Protein 3T49 (pdb70)

Foldseek 3Di:
DLLVLLVVLLVCLVVQLVLCVVDDPVLNVLSVVLNVQCVVCNVVVPSVSSVVSSVSSVVSSVVSCVVVVD/DLLVLLVVLLVCLVVQLVLCVVDDVVLNVLSVVLNVQCVVCNVVVVVVSSVVSSVSSVVSSVVSCVVVVD/DLVLLVVLLVCLVVQLVLCPVDDVVLNVQSVVLNVQCVVCSVVVVVVSNVVSSVSSVVSVVVSCVVVVD/DLVLLVVLLVCLVVLLVLCVVPDVVLNVLSVVLNVQCVVCSVVVVVVSNVVSSVSSVVSSVVSCVVVVD

Structure (mmCIF, N/CA/C/O backbone):
data_3T49
#
_entry.id   3T49
#
_cell.length_a   44.668
_cell.length_b   66.937
_cell.length_c   60.407
_cell.angle_alpha   90.000
_cell.angle_beta   95.220
_cell.angle_gamma   90.000
#
_symmetry.space_group_name_H-M   'P 1 21 1'
#
loop_
_entity.id
_entity.type
_entity.pdbx_description
1 polymer 'Fibrinogen-binding protein'
2 non-polymer GLYCEROL
3 non-polymer 'SULFATE ION'
4 water water
#
loop_
_atom_site.group_PDB
_atom_site.id
_atom_site.type_symbol
_atom_site.label_atom_id
_atom_site.label_alt_id
_atom_site.label_comp_id
_atom_site.label_asym_id
_atom_site.label_entity_id
_atom_site.label_seq_id
_atom_site.pdbx_PDB_ins_code
_atom_site.Cartn_x
_atom_site.Cartn_y
_atom_site.Cartn_z
_atom_site.occupancy
_atom_site.B_iso_or_equiv
_atom_site.auth_seq_id
_atom_site.auth_comp_id
_atom_site.auth_asym_id
_atom_site.auth_atom_id
_atom_site.pdbx_PDB_model_num
ATOM 1 N N . GLY A 1 4 ? 26.793 40.330 -7.600 1.00 30.76 16 GLY A N 1
ATOM 2 C CA . GLY A 1 4 ? 25.466 40.820 -7.240 1.00 28.76 16 GLY A CA 1
ATOM 3 C C . GLY A 1 4 ? 24.552 39.684 -6.798 1.00 24.97 16 GLY A C 1
ATOM 4 O O . GLY A 1 4 ? 24.836 38.495 -7.058 1.00 21.94 16 GLY A O 1
ATOM 7 N N . SER A 1 5 ? 23.472 40.033 -6.099 1.00 19.42 17 SER A N 1
ATOM 8 C CA . SER A 1 5 ? 22.669 39.013 -5.456 1.00 15.78 17 SER A CA 1
ATOM 9 C C . SER A 1 5 ? 22.058 38.031 -6.452 1.00 14.42 17 SER A C 1
ATOM 10 O O . SER A 1 5 ? 22.055 36.849 -6.178 1.00 14.33 17 SER A O 1
ATOM 18 N N . ALA A 1 6 ? 21.588 38.464 -7.612 1.00 15.28 18 ALA A N 1
ATOM 19 C CA . ALA A 1 6 ? 20.951 37.524 -8.552 1.00 11.79 18 ALA A CA 1
ATOM 20 C C . ALA A 1 6 ? 21.912 36.466 -9.093 1.00 13.13 18 ALA A C 1
ATOM 21 O O . ALA A 1 6 ? 21.549 35.277 -9.212 1.00 12.54 18 ALA A O 1
ATOM 28 N N . GLU A 1 7 ? 23.140 36.868 -9.416 1.00 15.71 19 GLU A N 1
ATOM 29 C CA . GLU A 1 7 ? 24.103 35.937 -9.962 1.00 17.59 19 GLU A CA 1
ATOM 30 C C . GLU A 1 7 ? 24.544 34.963 -8.874 1.00 15.72 19 GLU A C 1
ATOM 31 O O . GLU A 1 7 ? 24.642 33.754 -9.118 1.00 15.75 19 GLU A O 1
ATOM 43 N N . GLU A 1 8 ? 24.766 35.492 -7.680 1.00 13.52 20 GLU A N 1
ATOM 44 C CA . GLU A 1 8 ? 25.221 34.688 -6.536 1.00 14.42 20 GLU A CA 1
ATOM 45 C C . GLU A 1 8 ? 24.146 33.646 -6.225 1.00 12.78 20 GLU A C 1
ATOM 46 O O . GLU A 1 8 ? 24.418 32.456 -5.995 1.00 13.26 20 GLU A O 1
ATOM 58 N N . LEU A 1 9 ? 22.893 34.061 -6.291 1.00 11.32 21 LEU A N 1
ATOM 59 C CA . LEU A 1 9 ? 21.791 33.164 -5.965 1.00 10.63 21 LEU A CA 1
ATOM 60 C C . LEU A 1 9 ? 21.635 32.099 -7.037 1.00 10.25 21 LEU A C 1
ATOM 61 O O . LEU A 1 9 ? 21.416 30.935 -6.711 1.00 10.85 21 LEU A O 1
ATOM 77 N N . ARG A 1 10 ? 21.758 32.433 -8.319 1.00 10.18 22 ARG A N 1
ATOM 78 C CA . ARG A 1 10 ? 21.716 31.421 -9.358 1.00 10.98 22 ARG A CA 1
ATOM 79 C C . ARG A 1 10 ? 22.839 30.375 -9.181 1.00 10.35 22 ARG A C 1
ATOM 80 O O . ARG A 1 10 ? 22.592 29.179 -9.373 1.00 11.28 22 ARG A O 1
ATOM 101 N N . THR A 1 11 ? 24.038 30.823 -8.834 1.00 11.63 23 THR A N 1
ATOM 102 C CA . THR A 1 11 ? 25.151 29.904 -8.599 1.00 12.77 23 THR A CA 1
ATOM 103 C C . THR A 1 11 ? 24.777 28.917 -7.500 1.00 9.99 23 THR A C 1
ATOM 104 O O . THR A 1 11 ? 25.036 27.713 -7.621 1.00 12.18 23 THR A O 1
ATOM 115 N N . LEU A 1 12 ? 24.153 29.397 -6.428 1.00 10.43 24 LEU A N 1
ATOM 116 C CA . LEU A 1 12 ? 23.712 28.484 -5.360 1.00 9.79 24 LEU A CA 1
ATOM 117 C C . LEU A 1 12 ? 22.643 27.539 -5.861 1.00 9.42 24 LEU A C 1
ATOM 118 O O . LEU A 1 12 ? 22.671 26.339 -5.535 1.00 10.44 24 LEU A O 1
ATOM 134 N N . LEU A 1 13 ? 21.688 28.048 -6.638 1.00 9.69 25 LEU A N 1
ATOM 135 C CA . LEU A 1 13 ? 20.622 27.206 -7.191 1.00 10.98 25 LEU A CA 1
ATOM 136 C C . LEU A 1 13 ? 21.173 26.122 -8.086 1.00 11.63 25 LEU A C 1
ATOM 137 O O . LEU A 1 13 ? 20.607 25.020 -8.177 1.00 12.21 25 LEU A O 1
ATOM 153 N N . ASN A 1 14 ? 22.290 26.408 -8.743 1.00 10.62 26 ASN A N 1
ATOM 154 C CA . ASN A 1 14 ? 22.835 25.421 -9.672 1.00 11.17 26 ASN A CA 1
ATOM 155 C C . ASN A 1 14 ? 23.346 24.179 -8.948 1.00 9.51 26 ASN A C 1
ATOM 156 O O . ASN A 1 14 ? 23.525 23.154 -9.580 1.00 9.84 26 ASN A O 1
ATOM 167 N N . LYS A 1 15 ? 23.575 24.278 -7.639 1.00 8.52 27 LYS A N 1
ATOM 168 C CA . LYS A 1 15 ? 23.976 23.123 -6.821 1.00 8.17 27 LYS A CA 1
ATOM 169 C C . LYS A 1 15 ? 22.820 22.473 -6.081 1.00 8.21 27 LYS A C 1
ATOM 170 O O . LYS A 1 15 ? 23.012 21.461 -5.409 1.00 8.77 27 LYS A O 1
ATOM 189 N N . SER A 1 16 ? 21.625 23.027 -6.178 1.00 9.37 28 SER A N 1
ATOM 190 C CA A SER A 1 16 ? 20.532 22.562 -5.322 0.75 9.28 28 SER A CA 1
ATOM 191 C CA B SER A 1 16 ? 20.511 22.569 -5.335 0.25 10.06 28 SER A CA 1
ATOM 192 C C . SER A 1 16 ? 20.094 21.128 -5.564 1.00 8.15 28 SER A C 1
ATOM 193 O O . SER A 1 16 ? 19.795 20.407 -4.615 1.00 10.13 28 SER A O 1
ATOM 208 N N . ASN A 1 17 ? 20.029 20.700 -6.822 1.00 9.61 29 ASN A N 1
ATOM 209 C CA . ASN A 1 17 ? 19.606 19.315 -7.068 1.00 9.73 29 ASN A CA 1
ATOM 210 C C . ASN A 1 17 ? 20.642 18.287 -6.606 1.00 9.01 29 ASN A C 1
ATOM 211 O O . ASN A 1 17 ? 20.316 17.226 -6.117 1.00 10.89 29 ASN A O 1
ATOM 216 N N . VAL A 1 18 ? 21.915 18.631 -6.766 1.00 8.10 30 VAL A N 1
ATOM 217 C CA . VAL A 1 18 ? 23.005 17.816 -6.278 1.00 8.08 30 VAL A CA 1
ATOM 218 C C . VAL A 1 18 ? 22.883 17.675 -4.751 1.00 6.14 30 VAL A C 1
ATOM 219 O O . VAL A 1 18 ? 22.977 16.574 -4.193 1.00 7.72 30 VAL A O 1
ATOM 232 N N . TYR A 1 19 ? 22.695 18.787 -4.044 1.00 7.42 31 TYR A N 1
ATOM 233 C CA . TYR A 1 19 ? 22.570 18.716 -2.608 1.00 7.24 31 TYR A CA 1
ATOM 234 C C . TYR A 1 19 ? 21.315 17.951 -2.203 1.00 8.94 31 TYR A C 1
ATOM 235 O O . TYR A 1 19 ? 21.364 17.209 -1.231 1.00 9.33 31 TYR A O 1
ATOM 253 N N . ALA A 1 20 ? 20.226 18.086 -2.949 1.00 8.04 32 ALA A N 1
ATOM 254 C CA . ALA A 1 20 ? 19.005 17.333 -2.627 1.00 9.81 32 ALA A CA 1
ATOM 255 C C . ALA A 1 20 ? 19.229 15.843 -2.763 1.00 11.19 32 ALA A C 1
ATOM 256 O O . ALA A 1 20 ? 18.721 15.063 -1.947 1.00 11.80 32 ALA A O 1
ATOM 263 N N . LEU A 1 21 ? 19.992 15.422 -3.765 1.00 9.87 33 LEU A N 1
ATOM 264 C CA . LEU A 1 21 ? 20.338 13.997 -3.904 1.00 9.43 33 LEU A CA 1
ATOM 265 C C . LEU A 1 21 ? 21.170 13.515 -2.719 1.00 9.52 33 LEU A C 1
ATOM 266 O O . LEU A 1 21 ? 20.885 12.451 -2.117 1.00 11.61 33 LEU A O 1
ATOM 282 N N . ALA A 1 22 ? 22.217 14.255 -2.359 1.00 9.45 34 ALA A N 1
ATOM 283 C CA . ALA A 1 22 ? 23.045 13.908 -1.226 1.00 10.99 34 ALA A CA 1
ATOM 284 C C . ALA A 1 22 ? 22.227 13.832 0.064 1.00 10.45 34 ALA A C 1
ATOM 285 O O . ALA A 1 22 ? 22.460 12.978 0.910 1.00 10.63 34 ALA A O 1
ATOM 292 N N . ALA A 1 23 ? 21.259 14.725 0.179 1.00 9.69 35 ALA A N 1
ATOM 293 C CA . ALA A 1 23 ? 20.398 14.807 1.347 1.00 9.51 35 ALA A CA 1
ATOM 294 C C . ALA A 1 23 ? 19.517 13.584 1.486 1.00 10.60 35 ALA A C 1
ATOM 295 O O . ALA A 1 23 ? 18.957 13.381 2.555 1.00 10.85 35 ALA A O 1
ATOM 302 N N . GLY A 1 24 ? 19.408 12.766 0.448 1.00 11.35 36 GLY A N 1
ATOM 303 C CA . GLY A 1 24 ? 18.650 11.531 0.560 1.00 13.09 36 GLY A CA 1
ATOM 304 C C . GLY A 1 24 ? 19.269 10.585 1.570 1.00 13.88 36 GLY A C 1
ATOM 305 O O . GLY A 1 24 ? 18.584 9.674 2.066 1.00 15.56 36 GLY A O 1
ATOM 309 N N . SER A 1 25 ? 20.547 10.780 1.902 1.00 11.50 37 SER A N 1
ATOM 310 C CA . SER A 1 25 ? 21.202 9.990 2.945 1.00 12.70 37 SER A CA 1
ATOM 311 C C . SER A 1 25 ? 20.871 10.446 4.368 1.00 12.17 37 SER A C 1
ATOM 312 O O . SER A 1 25 ? 21.265 9.760 5.326 1.00 13.96 37 SER A O 1
ATOM 320 N N . LEU A 1 26 ? 20.161 11.560 4.534 1.00 11.25 38 LEU A N 1
ATOM 321 C CA . LEU A 1 26 ? 19.910 12.199 5.820 1.00 11.34 38 LEU A CA 1
ATOM 322 C C . LEU A 1 26 ? 18.430 12.305 6.122 1.00 11.74 38 LEU A C 1
ATOM 323 O O . LEU A 1 26 ? 17.588 11.960 5.281 1.00 14.75 38 LEU A O 1
ATOM 339 N N . ASN A 1 27 ? 18.108 12.854 7.300 1.00 12.72 39 ASN A N 1
ATOM 340 C CA . ASN A 1 27 ? 16.714 13.087 7.720 1.00 15.08 39 ASN A CA 1
ATOM 341 C C . ASN A 1 27 ? 16.000 13.883 6.652 1.00 13.17 39 ASN A C 1
ATOM 342 O O . ASN A 1 27 ? 16.590 14.779 6.064 1.00 11.25 39 ASN A O 1
ATOM 353 N N . PRO A 1 28 ? 14.702 13.614 6.424 1.00 14.38 40 PRO A N 1
ATOM 354 C CA . PRO A 1 28 ? 13.936 14.382 5.422 1.00 13.09 40 PRO A CA 1
ATOM 355 C C . PRO A 1 28 ? 13.971 15.903 5.557 1.00 12.16 40 PRO A C 1
ATOM 356 O O . PRO A 1 28 ? 13.716 16.596 4.569 1.00 11.80 40 PRO A O 1
ATOM 367 N N . TYR A 1 29 ? 14.286 16.441 6.731 1.00 11.57 41 TYR A N 1
ATOM 368 C CA . TYR A 1 29 ? 14.429 17.875 6.915 1.00 11.47 41 TYR A CA 1
ATOM 369 C C . TYR A 1 29 ? 15.313 18.495 5.840 1.00 8.96 41 TYR A C 1
ATOM 370 O O . TYR A 1 29 ? 15.009 19.583 5.349 1.00 10.14 41 TYR A O 1
ATOM 388 N N . TYR A 1 30 ? 16.438 17.848 5.523 1.00 9.76 42 TYR A N 1
ATOM 389 C CA . TYR A 1 30 ? 17.423 18.498 4.690 1.00 9.97 42 TYR A CA 1
ATOM 390 C C . TYR A 1 30 ? 16.891 18.736 3.279 1.00 9.64 42 TYR A C 1
ATOM 391 O O . TYR A 1 30 ? 16.928 19.859 2.773 1.00 11.00 42 TYR A O 1
ATOM 409 N N . LYS A 1 31 ? 16.360 17.701 2.661 1.00 9.66 43 LYS A N 1
ATOM 410 C CA . LYS A 1 31 ? 15.794 17.870 1.326 1.00 10.31 43 LYS A CA 1
ATOM 411 C C . LYS A 1 31 ? 14.617 18.838 1.313 1.00 10.66 43 LYS A C 1
ATOM 412 O O . LYS A 1 31 ? 14.492 19.657 0.402 1.00 10.03 43 LYS A O 1
ATOM 430 N N . ARG A 1 32 ? 13.740 18.774 2.301 0.96 9.38 44 ARG A N 1
ATOM 431 C CA . ARG A 1 32 ? 12.599 19.680 2.253 0.96 10.38 44 ARG A CA 1
ATOM 432 C C . ARG A 1 32 ? 13.003 21.131 2.468 0.96 9.23 44 ARG A C 1
ATOM 433 O O . ARG A 1 32 ? 12.374 22.018 1.897 0.96 10.43 44 ARG A O 1
ATOM 454 N N . THR A 1 33 ? 14.095 21.381 3.198 1.00 9.97 45 THR A N 1
ATOM 455 C CA . THR A 1 33 ? 14.608 22.732 3.339 1.00 9.65 45 THR A CA 1
ATOM 456 C C . THR A 1 33 ? 15.212 23.231 2.010 1.00 8.65 45 THR A C 1
ATOM 457 O O . THR A 1 33 ? 14.995 24.379 1.597 1.00 9.48 45 THR A O 1
ATOM 468 N N . ILE A 1 34 ? 15.926 22.350 1.331 1.00 8.31 46 ILE A N 1
ATOM 469 C CA . ILE A 1 34 ? 16.412 22.700 0.011 1.00 9.14 46 ILE A CA 1
ATOM 470 C C . ILE A 1 34 ? 15.249 23.022 -0.945 1.00 8.83 46 ILE A C 1
ATOM 471 O O . ILE A 1 34 ? 15.257 24.038 -1.631 1.00 10.01 46 ILE A O 1
ATOM 487 N N . MET A 1 35 ? 14.201 22.193 -0.951 1.00 8.96 47 MET A N 1
ATOM 488 C CA A MET A 1 35 ? 13.090 22.373 -1.897 0.57 9.43 47 MET A CA 1
ATOM 489 C CA B MET A 1 35 ? 13.130 22.387 -1.922 0.43 8.96 47 MET A CA 1
ATOM 490 C C . MET A 1 35 ? 12.320 23.641 -1.623 1.00 9.05 47 MET A C 1
ATOM 491 O O . MET A 1 35 ? 11.919 24.348 -2.547 1.00 10.58 47 MET A O 1
ATOM 518 N N . MET A 1 36 ? 12.122 23.968 -0.338 1.00 9.31 48 MET A N 1
ATOM 519 C CA . MET A 1 36 ? 11.500 25.232 0.026 1.00 9.55 48 MET A CA 1
ATOM 520 C C . MET A 1 36 ? 12.300 26.406 -0.540 1.00 9.71 48 MET A C 1
ATOM 521 O O . MET A 1 36 ? 11.741 27.367 -1.084 1.00 11.12 48 MET A O 1
ATOM 535 N N . ASN A 1 37 ? 13.610 26.340 -0.377 1.00 10.35 49 ASN A N 1
ATOM 536 C CA . ASN A 1 37 ? 14.412 27.454 -0.831 1.00 11.48 49 ASN A CA 1
ATOM 537 C C . ASN A 1 37 ? 14.650 27.489 -2.316 1.00 10.36 49 ASN A C 1
ATOM 538 O O . ASN A 1 37 ? 14.909 28.559 -2.844 1.00 11.70 49 ASN A O 1
ATOM 549 N N . GLU A 1 38 ? 14.501 26.367 -3.009 1.00 11.06 50 GLU A N 1
ATOM 550 C CA . GLU A 1 38 ? 14.464 26.397 -4.457 1.00 10.30 50 GLU A CA 1
ATOM 551 C C . GLU A 1 38 ? 13.291 27.223 -4.889 1.00 10.81 50 GLU A C 1
ATOM 552 O O . GLU A 1 38 ? 13.397 28.089 -5.758 1.00 11.88 50 GLU A O 1
ATOM 564 N N . TYR A 1 39 ? 12.137 26.960 -4.296 1.00 10.45 51 TYR A N 1
ATOM 565 C CA . TYR A 1 39 ? 10.929 27.703 -4.642 1.00 10.72 51 TYR A CA 1
ATOM 566 C C . TYR A 1 39 ? 11.085 29.191 -4.356 1.00 9.94 51 TYR A C 1
ATOM 567 O O . TYR A 1 39 ? 10.764 30.040 -5.201 1.00 11.43 51 TYR A O 1
ATOM 585 N N . ARG A 1 40 ? 11.568 29.523 -3.163 1.00 10.49 52 ARG A N 1
ATOM 586 C CA . ARG A 1 40 ? 11.688 30.923 -2.770 1.00 10.24 52 ARG A CA 1
ATOM 587 C C . ARG A 1 40 ? 12.726 31.629 -3.634 1.00 10.17 52 ARG A C 1
ATOM 588 O O . ARG A 1 40 ? 12.493 32.762 -4.046 1.00 11.25 52 ARG A O 1
ATOM 609 N N . ALA A 1 41 ? 13.849 30.980 -3.915 1.00 10.88 53 ALA A N 1
ATOM 610 C CA . ALA A 1 41 ? 14.906 31.581 -4.763 1.00 8.93 53 ALA A CA 1
ATOM 611 C C . ALA A 1 41 ? 14.413 31.829 -6.170 1.00 10.63 53 ALA A C 1
ATOM 612 O O . ALA A 1 41 ? 14.617 32.921 -6.739 1.00 11.12 53 ALA A O 1
ATOM 619 N N . LYS A 1 42 ? 13.758 30.837 -6.758 1.00 11.42 54 LYS A N 1
ATOM 620 C CA . LYS A 1 42 ? 13.295 30.999 -8.134 1.00 11.88 54 LYS A CA 1
ATOM 621 C C . LYS A 1 42 ? 12.255 32.081 -8.244 1.00 10.68 54 LYS A C 1
ATOM 622 O O . LYS A 1 42 ? 12.283 32.866 -9.204 1.00 12.94 54 LYS A O 1
ATOM 641 N N . ALA A 1 43 ? 11.355 32.170 -7.279 1.00 10.16 55 ALA A N 1
ATOM 642 C CA . ALA A 1 43 ? 10.341 33.227 -7.279 1.00 12.31 55 ALA A CA 1
ATOM 643 C C . ALA A 1 43 ? 10.966 34.589 -7.065 1.00 11.59 55 ALA A C 1
ATOM 644 O O . ALA A 1 43 ? 10.540 35.563 -7.709 1.00 14.13 55 ALA A O 1
ATOM 651 N N . ALA A 1 44 ? 11.958 34.674 -6.192 1.00 11.60 56 ALA A N 1
ATOM 652 C CA . ALA A 1 44 ? 12.621 35.947 -5.904 1.00 11.14 56 ALA A CA 1
ATOM 653 C C . ALA A 1 44 ? 13.355 36.451 -7.127 1.00 9.94 56 ALA A C 1
ATOM 654 O O . ALA A 1 44 ? 13.321 37.657 -7.429 1.00 11.42 56 ALA A O 1
ATOM 661 N N . LEU A 1 45 ? 14.008 35.557 -7.843 1.00 10.14 57 LEU A N 1
ATOM 662 C CA . LEU A 1 45 ? 14.668 35.968 -9.093 1.00 11.43 57 LEU A CA 1
ATOM 663 C C . LEU A 1 45 ? 13.650 36.498 -10.106 1.00 10.64 57 LEU A C 1
ATOM 664 O O . LEU A 1 45 ? 13.835 37.561 -10.679 1.00 13.85 57 LEU A O 1
ATOM 680 N N . LYS A 1 46 ? 12.545 35.802 -10.287 1.00 11.32 58 LYS A N 1
ATOM 681 C CA A LYS A 1 46 ? 11.555 36.164 -11.297 0.53 11.61 58 LYS A CA 1
ATOM 682 C CA B LYS A 1 46 ? 11.582 36.201 -11.315 0.47 12.39 58 LYS A CA 1
ATOM 683 C C . LYS A 1 46 ? 10.907 37.520 -10.992 1.00 13.66 58 LYS A C 1
ATOM 684 O O . LYS A 1 46 ? 10.465 38.250 -11.922 1.00 15.40 58 LYS A O 1
ATOM 721 N N . LYS A 1 47 ? 10.826 37.872 -9.713 1.00 12.32 59 LYS A N 1
ATOM 722 C CA . LYS A 1 47 ? 10.227 39.144 -9.294 1.00 14.83 59 LYS A CA 1
ATOM 723 C C . LYS A 1 47 ? 11.271 40.250 -9.062 1.00 13.44 59 LYS A C 1
ATOM 724 O O . LYS A 1 47 ? 10.907 41.388 -8.706 1.00 13.87 59 LYS A O 1
ATOM 743 N N . ASN A 1 48 ? 12.540 39.885 -9.184 1.00 13.00 60 ASN A N 1
ATOM 744 C CA . ASN A 1 48 ? 13.652 40.763 -8.820 1.00 13.20 60 ASN A CA 1
ATOM 745 C C . ASN A 1 48 ? 13.499 41.319 -7.425 1.00 12.63 60 ASN A C 1
ATOM 746 O O . ASN A 1 48 ? 13.728 42.494 -7.171 1.00 14.14 60 ASN A O 1
ATOM 757 N N . ASP A 1 49 ? 13.148 40.435 -6.486 1.00 10.83 61 ASP A N 1
ATOM 758 C CA . ASP A 1 49 ? 12.875 40.824 -5.116 1.00 10.78 61 ASP A CA 1
ATOM 759 C C . ASP A 1 49 ? 14.165 40.638 -4.332 1.00 10.00 61 ASP A C 1
ATOM 760 O O . ASP A 1 49 ? 14.536 39.520 -3.979 1.00 10.29 61 ASP A O 1
ATOM 769 N N . PHE A 1 50 ? 14.897 41.721 -4.091 1.00 10.32 62 PHE A N 1
ATOM 770 C CA . PHE A 1 50 ? 16.217 41.674 -3.455 1.00 9.76 62 PHE A CA 1
ATOM 771 C C . PHE A 1 50 ? 16.138 41.157 -2.028 1.00 9.88 62 PHE A C 1
ATOM 772 O O . PHE A 1 50 ? 17.058 40.502 -1.584 1.00 10.99 62 PHE A O 1
ATOM 789 N N . VAL A 1 51 ? 15.054 41.451 -1.327 1.00 9.47 63 VAL A N 1
ATOM 790 C CA . VAL A 1 51 ? 14.914 41.034 0.072 1.00 8.88 63 VAL A CA 1
ATOM 791 C C . VAL A 1 51 ? 14.785 39.503 0.094 1.00 9.29 63 VAL A C 1
ATOM 792 O O . VAL A 1 51 ? 15.525 38.827 0.834 1.00 10.98 63 VAL A O 1
ATOM 805 N N . SER A 1 52 ? 13.932 38.945 -0.772 1.00 9.43 64 SER A N 1
ATOM 806 C CA . SER A 1 52 ? 13.759 37.497 -0.851 1.00 10.03 64 SER A CA 1
ATOM 807 C C . SER A 1 52 ? 14.996 36.845 -1.423 1.00 9.88 64 SER A C 1
ATOM 808 O O . SER A 1 52 ? 15.334 35.730 -1.016 1.00 10.08 64 SER A O 1
ATOM 816 N N . MET A 1 53 ? 15.695 37.478 -2.368 1.00 10.40 65 MET A N 1
ATOM 817 C CA . MET A 1 53 ? 16.928 36.910 -2.929 1.00 9.62 65 MET A CA 1
ATOM 818 C C . MET A 1 53 ? 17.944 36.770 -1.823 1.00 9.42 65 MET A C 1
ATOM 819 O O . MET A 1 53 ? 18.609 35.728 -1.726 1.00 12.10 65 MET A O 1
ATOM 833 N N . ALA A 1 54 ? 18.097 37.789 -0.970 1.00 10.44 66 ALA A N 1
ATOM 834 C CA . ALA A 1 54 ? 19.070 37.721 0.100 1.00 11.58 66 ALA A CA 1
ATOM 835 C C . ALA A 1 54 ? 18.721 36.621 1.094 1.00 11.75 66 ALA A C 1
ATOM 836 O O . ALA A 1 54 ? 19.614 35.887 1.542 1.00 14.05 66 ALA A O 1
ATOM 843 N N . ASP A 1 55 ? 17.462 36.486 1.429 1.00 11.72 67 ASP A N 1
ATOM 844 C CA . ASP A 1 55 ? 17.008 35.494 2.398 1.00 12.17 67 ASP A CA 1
ATOM 845 C C . ASP A 1 55 ? 17.273 34.091 1.851 1.00 11.08 67 ASP A C 1
ATOM 846 O O . ASP A 1 55 ? 17.723 33.211 2.585 1.00 11.35 67 ASP A O 1
ATOM 855 N N . ALA A 1 56 ? 16.992 33.873 0.574 1.00 10.81 68 ALA A N 1
ATOM 856 C CA . ALA A 1 56 ? 17.204 32.559 -0.037 1.00 10.33 68 ALA A CA 1
ATOM 857 C C . ALA A 1 56 ? 18.682 32.240 -0.132 1.00 10.23 68 ALA A C 1
ATOM 858 O O . ALA A 1 56 ? 19.085 31.088 0.052 1.00 10.58 68 ALA A O 1
ATOM 865 N N . LYS A 1 57 ? 19.517 33.228 -0.419 1.00 10.12 69 LYS A N 1
ATOM 866 C CA . LYS A 1 57 ? 20.944 33.023 -0.466 1.00 11.24 69 LYS A CA 1
ATOM 867 C C . LYS A 1 57 ? 21.439 32.556 0.887 1.00 11.24 69 LYS A C 1
ATOM 868 O O . LYS A 1 57 ? 22.180 31.560 0.977 1.00 11.39 69 LYS A O 1
ATOM 887 N N . VAL A 1 58 ? 21.047 33.237 1.961 1.00 11.32 70 VAL A N 1
ATOM 888 C CA . VAL A 1 58 ? 21.493 32.872 3.295 1.00 12.21 70 VAL A CA 1
ATOM 889 C C . VAL A 1 58 ? 20.982 31.472 3.649 1.00 9.82 70 VAL A C 1
ATOM 890 O O . VAL A 1 58 ? 21.735 30.666 4.217 1.00 9.90 70 VAL A O 1
ATOM 903 N N . ALA A 1 59 ? 19.748 31.172 3.318 1.00 9.59 71 ALA A N 1
ATOM 904 C CA . ALA A 1 59 ? 19.177 29.876 3.681 1.00 9.33 71 ALA A CA 1
ATOM 905 C C . ALA A 1 59 ? 19.863 28.748 2.941 1.00 8.18 71 ALA A C 1
ATOM 906 O O . ALA A 1 59 ? 20.149 27.689 3.512 1.00 8.78 71 ALA A O 1
ATOM 913 N N . LEU A 1 60 ? 20.100 28.910 1.662 1.00 8.88 72 LEU A N 1
ATOM 914 C CA . LEU A 1 60 ? 20.799 27.886 0.893 1.00 7.78 72 LEU A CA 1
ATOM 915 C C . LEU A 1 60 ? 22.236 27.704 1.383 1.00 8.42 72 LEU A C 1
ATOM 916 O O . LEU A 1 60 ? 22.708 26.579 1.547 1.00 8.77 72 LEU A O 1
ATOM 932 N N . GLU A 1 61 ? 22.976 28.782 1.604 1.00 8.60 73 GLU A N 1
ATOM 933 C CA . GLU A 1 61 ? 24.319 28.667 2.161 1.00 8.67 73 GLU A CA 1
ATOM 934 C C . GLU A 1 61 ? 24.280 27.905 3.481 1.00 8.31 73 GLU A C 1
ATOM 935 O O . GLU A 1 61 ? 25.141 27.042 3.742 1.00 10.55 73 GLU A O 1
ATOM 947 N N . LYS A 1 62 ? 23.298 28.188 4.317 1.00 8.82 74 LYS A N 1
ATOM 948 C CA . LYS A 1 62 ? 23.199 27.560 5.631 1.00 9.63 74 LYS A CA 1
ATOM 949 C C . LYS A 1 62 ? 22.957 26.042 5.478 1.00 9.39 74 LYS A C 1
ATOM 950 O O . LYS A 1 62 ? 23.628 25.230 6.139 1.00 9.93 74 LYS A O 1
ATOM 968 N N . ILE A 1 63 ? 21.981 25.643 4.657 1.00 8.77 75 ILE A N 1
ATOM 969 C CA . ILE A 1 63 ? 21.645 24.219 4.543 1.00 8.59 75 ILE A CA 1
ATOM 970 C C . ILE A 1 63 ? 22.771 23.441 3.837 1.00 8.34 75 ILE A C 1
ATOM 971 O O . ILE A 1 63 ? 23.060 22.298 4.207 1.00 8.09 75 ILE A O 1
ATOM 987 N N . TYR A 1 64 ? 23.450 24.034 2.860 1.00 7.48 76 TYR A N 1
ATOM 988 C CA . TYR A 1 64 ? 24.565 23.360 2.214 1.00 7.75 76 TYR A CA 1
ATOM 989 C C . TYR A 1 64 ? 25.686 23.131 3.218 1.00 7.87 76 TYR A C 1
ATOM 990 O O . TYR A 1 64 ? 26.313 22.076 3.215 1.00 8.50 76 TYR A O 1
ATOM 1008 N N . LYS A 1 65 ? 25.997 24.118 4.059 1.00 8.91 77 LYS A N 1
ATOM 1009 C CA . LYS A 1 65 ? 27.043 23.977 5.084 1.00 8.92 77 LYS A CA 1
ATOM 1010 C C . LYS A 1 65 ? 26.655 22.887 6.071 1.00 9.85 77 LYS A C 1
ATOM 1011 O O . LYS A 1 65 ? 27.522 22.080 6.463 1.00 10.65 77 LYS A O 1
ATOM 1030 N N . GLU A 1 66 ? 25.396 22.857 6.504 1.00 9.04 78 GLU A N 1
ATOM 1031 C CA . GLU A 1 66 ? 24.926 21.821 7.433 1.00 9.64 78 GLU A CA 1
ATOM 1032 C C . GLU A 1 66 ? 25.101 20.426 6.837 1.00 8.70 78 GLU A C 1
ATOM 1033 O O . GLU A 1 66 ? 25.571 19.497 7.522 1.00 9.29 78 GLU A O 1
ATOM 1045 N N . ILE A 1 67 ? 24.737 20.272 5.575 1.00 8.05 79 ILE A N 1
ATOM 1046 C CA . ILE A 1 67 ? 24.838 18.985 4.911 1.00 8.44 79 ILE A CA 1
ATOM 1047 C C . ILE A 1 67 ? 26.295 18.596 4.760 1.00 8.43 79 ILE A C 1
ATOM 1048 O O . ILE A 1 67 ? 26.668 17.448 5.078 1.00 8.86 79 ILE A O 1
ATOM 1064 N N . ASP A 1 68 ? 27.145 19.510 4.325 1.00 8.45 80 ASP A N 1
ATOM 1065 C CA . ASP A 1 68 ? 28.565 19.236 4.217 1.00 8.50 80 ASP A CA 1
ATOM 1066 C C . ASP A 1 68 ? 29.150 18.799 5.572 1.00 10.83 80 ASP A C 1
ATOM 1067 O O . ASP A 1 68 ? 29.927 17.838 5.646 1.00 10.80 80 ASP A O 1
ATOM 1076 N N . GLU A 1 69 ? 28.785 19.476 6.642 1.00 9.99 81 GLU A N 1
ATOM 1077 C CA . GLU A 1 69 ? 29.369 19.173 7.940 1.00 10.65 81 GLU A CA 1
ATOM 1078 C C . GLU A 1 69 ? 28.906 17.826 8.456 1.00 9.89 81 GLU A C 1
ATOM 1079 O O . GLU A 1 69 ? 29.725 17.094 9.026 1.00 10.95 81 GLU A O 1
ATOM 1091 N N . ILE A 1 70 ? 27.672 17.420 8.204 1.00 8.96 82 ILE A N 1
ATOM 1092 C CA . ILE A 1 70 ? 27.249 16.085 8.647 1.00 8.37 82 ILE A CA 1
ATOM 1093 C C . ILE A 1 70 ? 27.987 15.023 7.836 1.00 7.65 82 ILE A C 1
ATOM 1094 O O . ILE A 1 70 ? 28.499 14.019 8.384 1.00 10.93 82 ILE A O 1
ATOM 1110 N N . ILE A 1 71 ? 28.043 15.207 6.524 1.00 8.76 83 ILE A N 1
ATOM 1111 C CA . ILE A 1 71 ? 28.595 14.186 5.635 1.00 9.35 83 ILE A CA 1
ATOM 1112 C C . ILE A 1 71 ? 30.123 14.083 5.789 1.00 9.85 83 ILE A C 1
ATOM 1113 O O . ILE A 1 71 ? 30.690 12.986 5.663 1.00 13.54 83 ILE A O 1
ATOM 1129 N N . ASN A 1 72 ? 30.797 15.183 6.099 1.00 9.03 84 ASN A N 1
ATOM 1130 C CA . ASN A 1 72 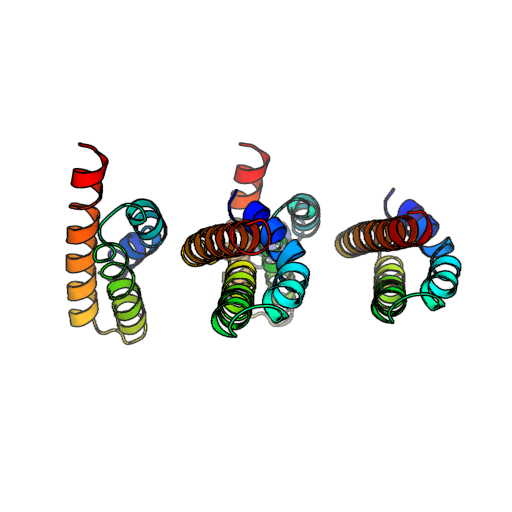? 32.256 15.180 6.187 1.00 10.55 84 ASN A CA 1
ATOM 1131 C C . ASN A 1 72 ? 32.820 14.789 7.565 1.00 12.89 84 ASN A C 1
ATOM 1132 O O . ASN A 1 72 ? 33.986 14.412 7.646 1.00 19.61 84 ASN A O 1
ATOM 1143 N N . ARG A 1 73 ? 32.020 14.876 8.626 1.00 12.65 85 ARG A N 1
ATOM 1144 C CA . ARG A 1 73 ? 32.540 14.789 10.004 1.00 15.82 85 ARG A CA 1
ATOM 1145 C C . ARG A 1 73 ? 32.082 13.540 10.766 1.00 24.76 85 ARG A C 1
ATOM 1146 O O . ARG A 1 73 ? 31.473 12.619 10.211 1.00 17.81 85 ARG A O 1
ATOM 1168 N N . GLY B 1 4 ? 22.944 39.923 25.642 1.00 46.85 16 GLY B N 1
ATOM 1169 C CA . GLY B 1 4 ? 22.944 39.011 24.515 1.00 26.11 16 GLY B CA 1
ATOM 1170 C C . GLY B 1 4 ? 22.189 37.741 24.860 1.00 16.15 16 GLY B C 1
ATOM 1171 O O . GLY B 1 4 ? 22.599 36.638 24.488 1.00 17.46 16 GLY B O 1
ATOM 1174 N N . SER B 1 5 ? 21.088 37.898 25.583 1.00 14.40 17 SER B N 1
ATOM 1175 C CA . SER B 1 5 ? 20.308 36.775 26.064 1.00 13.41 17 SER B CA 1
ATOM 1176 C C . SER B 1 5 ? 19.752 35.932 24.952 1.00 12.01 17 SER B C 1
ATOM 1177 O O . SER B 1 5 ? 19.687 34.698 25.091 1.00 13.08 17 SER B O 1
ATOM 1185 N N . ALA B 1 6 ? 19.305 36.533 23.860 1.00 12.29 18 ALA B N 1
ATOM 1186 C CA . ALA B 1 6 ? 18.662 35.740 22.814 1.00 12.96 18 ALA B CA 1
ATOM 1187 C C . ALA B 1 6 ? 19.668 34.773 22.195 1.00 12.05 18 ALA B C 1
ATOM 1188 O O . ALA B 1 6 ? 19.359 33.584 21.993 1.00 12.35 18 ALA B O 1
ATOM 1195 N N . GLU B 1 7 ? 20.874 35.251 21.904 1.00 14.93 19 GLU B N 1
ATOM 1196 C CA . GLU B 1 7 ? 21.885 34.380 21.323 1.00 14.55 19 GLU B CA 1
ATOM 1197 C C . GLU B 1 7 ? 22.282 33.308 22.318 1.00 13.32 19 GLU B C 1
ATOM 1198 O O . GLU B 1 7 ? 22.430 32.147 21.928 1.00 13.12 19 GLU B O 1
ATOM 1210 N N . GLU B 1 8 ? 22.437 33.663 23.589 1.00 12.54 20 GLU B N 1
ATOM 1211 C CA . GLU B 1 8 ? 22.844 32.693 24.601 1.00 12.37 20 GLU B CA 1
ATOM 1212 C C . GLU B 1 8 ? 21.769 31.617 24.702 1.00 11.78 20 GLU B C 1
ATOM 1213 O O . GLU B 1 8 ? 22.069 30.415 24.818 1.00 13.29 20 GLU B O 1
ATOM 1225 N N . LEU B 1 9 ? 20.521 32.025 24.654 1.00 11.11 21 LEU B N 1
ATOM 1226 C CA . LEU B 1 9 ? 19.424 31.092 24.806 1.00 9.54 21 LEU B CA 1
ATOM 1227 C C . LEU B 1 9 ? 19.305 30.181 23.591 1.00 10.74 21 LEU B C 1
ATOM 1228 O O . LEU B 1 9 ? 19.045 28.970 23.750 1.00 10.27 21 LEU B O 1
ATOM 1244 N N . ARG B 1 10 ? 19.490 30.693 22.376 1.00 11.75 22 ARG B N 1
ATOM 1245 C CA . ARG B 1 10 ? 19.521 29.835 21.194 1.00 11.11 22 ARG B CA 1
ATOM 1246 C C . ARG B 1 10 ? 20.627 28.784 21.310 1.00 11.63 22 ARG B C 1
ATOM 1247 O O . ARG B 1 10 ? 20.395 27.598 20.987 1.00 12.07 22 ARG B O 1
ATOM 1268 N N . THR B 1 11 ? 21.793 29.177 21.797 1.00 12.71 23 THR B N 1
ATOM 1269 C CA . THR B 1 11 ? 22.883 28.232 21.975 1.00 12.29 23 THR B CA 1
ATOM 1270 C C . THR B 1 11 ? 22.480 27.128 22.964 1.00 12.35 23 THR B C 1
ATOM 1271 O O . THR B 1 11 ? 22.742 25.933 22.740 1.00 12.22 23 THR B O 1
ATOM 1282 N N . LEU B 1 12 ? 21.873 27.516 24.082 1.00 11.11 24 LEU B N 1
ATOM 1283 C CA . LEU B 1 12 ? 21.413 26.515 25.043 1.00 10.35 24 LEU B CA 1
ATOM 1284 C C . LEU B 1 12 ? 20.361 25.612 24.456 1.00 10.12 24 LEU B C 1
ATOM 1285 O O . LEU B 1 12 ? 20.391 24.373 24.677 1.00 9.95 24 LEU B O 1
ATOM 1301 N N . LEU B 1 13 ? 19.419 26.174 23.711 1.00 9.79 25 LEU B N 1
ATOM 1302 C CA . LEU B 1 13 ? 18.390 25.362 23.050 1.00 10.74 25 LEU B CA 1
ATOM 1303 C C . LEU B 1 13 ? 18.971 24.359 22.063 1.00 10.16 25 LEU B C 1
ATOM 1304 O O . LEU B 1 13 ? 18.424 23.250 21.912 1.00 11.13 25 LEU B O 1
ATOM 1320 N N . ASN B 1 14 ? 20.083 24.701 21.421 1.00 10.06 26 ASN B N 1
ATOM 1321 C CA . ASN B 1 14 ? 20.684 23.777 20.455 1.00 11.31 26 ASN B CA 1
ATOM 1322 C C . ASN B 1 14 ? 21.174 22.500 21.133 1.00 9.52 26 ASN B C 1
ATOM 1323 O O . ASN B 1 14 ? 21.399 21.510 20.431 1.00 10.98 26 ASN B O 1
ATOM 1334 N N . LYS B 1 15 ? 21.332 22.500 22.459 1.00 8.85 27 LYS B N 1
ATOM 1335 C CA . LYS B 1 15 ? 21.768 21.306 23.194 1.00 9.48 27 LYS B CA 1
ATOM 1336 C C . LYS B 1 15 ? 20.615 20.595 23.892 1.00 7.80 27 LYS B C 1
ATOM 1337 O O . LYS B 1 15 ? 20.829 19.550 24.492 1.00 8.73 27 LYS B O 1
ATOM 1356 N N . SER B 1 16 ? 19.395 21.132 23.836 1.00 8.82 28 SER B N 1
ATOM 1357 C CA . SER B 1 16 ? 18.288 20.651 24.674 1.00 8.55 28 SER B CA 1
ATOM 1358 C C . SER B 1 16 ? 17.849 19.256 24.356 1.00 7.69 28 SER B C 1
ATOM 1359 O O . SER B 1 16 ? 17.536 18.484 25.255 1.00 9.59 28 SER B O 1
ATOM 1367 N N . ASN B 1 17 ? 17.823 18.908 23.076 1.00 9.10 29 ASN B N 1
ATOM 1368 C CA . ASN B 1 17 ? 17.363 17.571 22.714 1.00 9.94 29 ASN B CA 1
ATOM 1369 C C . ASN B 1 17 ? 18.381 16.500 23.089 1.00 8.03 29 ASN B C 1
ATOM 1370 O O . ASN B 1 17 ? 18.022 15.416 23.557 1.00 9.50 29 ASN B O 1
ATOM 1381 N N . VAL B 1 18 ? 19.656 16.825 22.952 1.00 8.50 30 VAL B N 1
ATOM 1382 C CA . VAL B 1 18 ? 20.725 15.967 23.431 1.00 7.90 30 VAL B CA 1
ATOM 1383 C C . VAL B 1 18 ? 20.629 15.757 24.948 1.00 7.23 30 VAL B C 1
ATOM 1384 O O . VAL B 1 18 ? 20.689 14.642 25.456 1.00 7.94 30 VAL B O 1
ATOM 1397 N N . TYR B 1 19 ? 20.459 16.843 25.701 1.00 8.17 31 TYR B N 1
ATOM 1398 C CA . TYR B 1 19 ? 20.297 16.702 27.129 1.00 7.73 31 TYR B CA 1
ATOM 1399 C C . TYR B 1 19 ? 19.058 15.943 27.548 1.00 6.86 31 TYR B C 1
ATOM 1400 O O . TYR B 1 19 ? 19.098 15.186 28.513 1.00 8.04 31 TYR B O 1
ATOM 1418 N N . ALA B 1 20 ? 17.960 16.110 26.824 1.00 7.97 32 ALA B N 1
ATOM 1419 C CA . ALA B 1 20 ? 16.748 15.360 27.096 1.00 8.21 32 ALA B CA 1
ATOM 1420 C C . ALA B 1 20 ? 16.940 13.862 26.890 1.00 9.37 32 ALA B C 1
ATOM 1421 O O . ALA B 1 20 ? 16.414 13.065 27.686 1.00 9.90 32 ALA B O 1
ATOM 1428 N N . LEU B 1 21 ? 17.674 13.478 25.834 1.00 8.64 33 LEU B N 1
ATOM 1429 C CA . LEU B 1 21 ? 18.004 12.057 25.639 1.00 7.77 33 LEU B CA 1
ATOM 1430 C C . LEU B 1 21 ? 18.851 11.520 26.778 1.00 8.41 33 LEU B C 1
ATOM 1431 O O . LEU B 1 21 ? 18.534 10.480 27.375 1.00 10.23 33 LEU B O 1
ATOM 1447 N N . ALA B 1 22 ? 19.912 12.229 27.147 1.00 7.96 34 ALA B N 1
ATOM 1448 C CA . ALA B 1 22 ? 20.732 11.796 28.266 1.00 9.77 34 ALA B CA 1
ATOM 1449 C C . ALA B 1 22 ? 19.912 11.703 29.549 1.00 9.34 34 ALA B C 1
ATOM 1450 O O . ALA B 1 22 ? 20.093 10.786 30.356 1.00 9.61 34 ALA B O 1
ATOM 1457 N N . ALA B 1 23 ? 18.995 12.650 29.747 1.00 8.49 35 ALA B N 1
ATOM 1458 C CA . ALA B 1 23 ? 18.194 12.672 30.959 1.00 8.68 35 ALA B CA 1
ATOM 1459 C C . ALA B 1 23 ? 17.293 11.453 31.078 1.00 8.52 35 ALA B C 1
ATOM 1460 O O . ALA B 1 23 ? 16.800 11.148 32.166 1.00 9.55 35 ALA B O 1
ATOM 1467 N N . GLY B 1 24 ? 17.091 10.744 29.980 1.00 10.06 36 GLY B N 1
ATOM 1468 C CA . GLY B 1 24 ? 16.318 9.507 29.997 1.00 12.71 36 GLY B CA 1
ATOM 1469 C C . GLY B 1 24 ? 16.928 8.460 30.908 1.00 12.36 36 GLY B C 1
ATOM 1470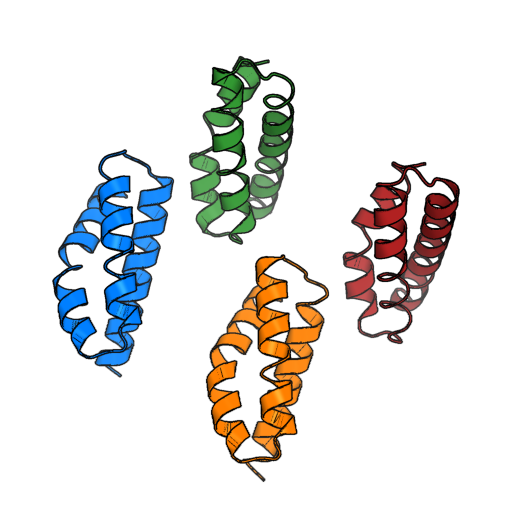 O O . GLY B 1 24 ? 16.233 7.533 31.362 1.00 13.14 36 GLY B O 1
ATOM 1474 N N . SER B 1 25 ? 18.214 8.605 31.198 1.00 11.11 37 SER B N 1
ATOM 1475 C CA . SER B 1 25 ? 18.907 7.721 32.138 1.00 11.20 37 SER B CA 1
ATOM 1476 C C . SER B 1 25 ? 18.586 7.988 33.599 1.00 10.82 37 SER B C 1
ATOM 1477 O O . SER B 1 25 ? 18.946 7.196 34.464 1.00 12.82 37 SER B O 1
ATOM 1485 N N . LEU B 1 26 ? 17.944 9.104 33.892 1.00 9.81 38 LEU B N 1
ATOM 1486 C CA . LEU B 1 26 ? 17.743 9.569 35.251 1.00 8.10 38 LEU B CA 1
ATOM 1487 C C . LEU B 1 26 ? 16.262 9.624 35.611 1.00 10.33 38 LEU B C 1
ATOM 1488 O O . LEU B 1 26 ? 15.380 9.326 34.784 1.00 12.66 38 LEU B O 1
ATOM 1504 N N . ASN B 1 27 ? 15.965 10.076 36.821 1.00 11.71 39 ASN B N 1
ATOM 1505 C CA . ASN B 1 27 ? 14.582 10.230 37.259 1.00 12.89 39 ASN B CA 1
ATOM 1506 C C . ASN B 1 27 ? 13.851 11.114 36.263 1.00 10.65 39 ASN B C 1
ATOM 1507 O O . ASN B 1 27 ? 14.449 12.066 35.755 1.00 11.52 39 ASN B O 1
ATOM 1518 N N . PRO B 1 28 ? 12.574 10.824 35.952 1.00 11.86 40 PRO B N 1
ATOM 1519 C CA . PRO B 1 28 ? 11.831 11.642 34.982 1.00 11.74 40 PRO B CA 1
ATOM 1520 C C . PRO B 1 28 ? 11.778 13.144 35.225 1.00 10.88 40 PRO B C 1
ATOM 1521 O O . PRO B 1 28 ? 11.531 13.908 34.287 1.00 10.93 40 PRO B O 1
ATOM 1532 N N . TYR B 1 29 ? 12.020 13.607 36.448 1.00 12.84 41 TYR B N 1
ATOM 1533 C CA . TYR B 1 29 ? 12.125 15.022 36.723 1.00 11.34 41 TYR B CA 1
ATOM 1534 C C . TYR B 1 29 ? 13.057 15.743 35.732 1.00 10.40 41 TYR B C 1
ATOM 1535 O O . TYR B 1 29 ? 12.755 16.854 35.277 1.00 10.11 41 TYR B O 1
ATOM 1553 N N . TYR B 1 30 ? 14.201 15.129 35.424 1.00 10.45 42 TYR B N 1
ATOM 1554 C CA . TYR B 1 30 ? 15.200 15.825 34.617 1.00 9.18 42 TYR B CA 1
ATOM 1555 C C . TYR B 1 30 ? 14.710 16.110 33.208 1.00 7.25 42 TYR B C 1
ATOM 1556 O O . TYR B 1 30 ? 14.758 17.266 32.751 1.00 9.39 42 TYR B O 1
ATOM 1574 N N . LYS B 1 31 ? 14.194 15.102 32.525 1.00 8.44 43 LYS B N 1
ATOM 1575 C CA . LYS B 1 31 ? 13.690 15.325 31.166 1.00 8.87 43 LYS B CA 1
ATOM 1576 C C . LYS B 1 31 ? 12.492 16.255 31.180 1.00 8.98 43 LYS B C 1
ATOM 1577 O O . LYS B 1 31 ? 12.397 17.133 30.327 1.00 9.57 43 LYS B O 1
ATOM 1596 N N . ARG B 1 32 ? 11.588 16.138 32.142 1.00 8.80 44 ARG B N 1
ATOM 1597 C CA . ARG B 1 32 ? 10.441 17.042 32.110 1.00 10.60 44 ARG B CA 1
ATOM 1598 C C . ARG B 1 32 ? 10.812 18.509 32.397 1.00 10.27 44 ARG B C 1
ATOM 1599 O O . ARG B 1 32 ? 10.159 19.420 31.876 1.00 10.28 44 ARG B O 1
ATOM 1620 N N . THR B 1 33 ? 11.877 18.748 33.170 1.00 9.88 45 THR B N 1
ATOM 1621 C CA . THR B 1 33 ? 12.359 20.097 33.412 1.00 9.86 45 THR B CA 1
ATOM 1622 C C . THR B 1 33 ? 12.942 20.675 32.121 1.00 7.98 45 THR B C 1
ATOM 1623 O O . THR B 1 33 ? 12.685 21.821 31.768 1.00 8.78 45 THR B O 1
ATOM 1634 N N . ILE B 1 34 ? 13.681 19.870 31.381 1.00 8.31 46 ILE B N 1
ATOM 1635 C CA . ILE B 1 34 ? 14.174 20.338 30.094 1.00 7.71 46 ILE B CA 1
ATOM 1636 C C . ILE B 1 34 ? 13.025 20.623 29.152 1.00 7.87 46 ILE B C 1
ATOM 1637 O O . ILE B 1 34 ? 13.036 21.634 28.478 1.00 9.18 46 ILE B O 1
ATOM 1653 N N . MET B 1 35 ? 12.016 19.745 29.078 1.00 8.55 47 MET B N 1
ATOM 1654 C CA A MET B 1 35 ? 10.940 19.916 28.109 0.60 8.56 47 MET B CA 1
ATOM 1655 C CA B MET B 1 35 ? 10.977 19.940 28.085 0.40 9.16 47 MET B CA 1
ATOM 1656 C C . MET B 1 35 ? 10.139 21.170 28.409 1.00 8.53 47 MET B C 1
ATOM 1657 O O . MET B 1 35 ? 9.728 21.887 27.492 1.00 9.08 47 MET B O 1
ATOM 1684 N N . MET B 1 36 ? 9.927 21.452 29.691 1.00 8.87 48 MET B N 1
ATOM 1685 C CA . MET B 1 36 ? 9.247 22.677 30.088 1.00 9.07 48 MET B CA 1
ATOM 1686 C C . MET B 1 36 ? 10.014 23.907 29.627 1.00 9.23 48 MET B C 1
ATOM 1687 O O . MET B 1 36 ? 9.439 24.855 29.086 1.00 10.85 48 MET B O 1
ATOM 1701 N N . ASN B 1 37 ? 11.328 23.867 29.819 1.00 10.26 49 ASN B N 1
ATOM 1702 C CA . ASN B 1 37 ? 12.118 25.027 29.438 1.00 9.95 49 ASN B CA 1
ATOM 1703 C C . ASN B 1 37 ? 12.383 25.137 27.968 1.00 11.57 49 ASN B C 1
ATOM 1704 O O . ASN B 1 37 ? 12.549 26.239 27.467 1.00 12.39 49 ASN B O 1
ATOM 1715 N N . GLU B 1 38 ? 12.311 24.042 27.220 1.00 10.74 50 GLU B N 1
ATOM 1716 C CA . GLU B 1 38 ? 12.256 24.151 25.755 1.00 12.15 50 GLU B CA 1
ATOM 1717 C C . GLU B 1 38 ? 11.067 24.964 25.340 1.00 12.16 50 GLU B C 1
ATOM 1718 O O . GLU B 1 38 ? 11.161 25.873 24.516 1.00 12.41 50 GLU B O 1
ATOM 1730 N N . TYR B 1 39 ? 9.915 24.641 25.900 1.00 11.70 51 TYR B N 1
ATOM 1731 C CA . TYR B 1 39 ? 8.685 25.327 25.532 1.00 12.74 51 TYR B CA 1
ATOM 1732 C C . TYR B 1 39 ? 8.811 26.810 25.878 1.00 11.47 51 TYR B C 1
ATOM 1733 O O . TYR B 1 39 ? 8.533 27.678 25.064 1.00 12.69 51 TYR B O 1
ATOM 1751 N N . ARG B 1 40 ? 9.237 27.090 27.098 1.00 10.61 52 ARG B N 1
ATOM 1752 C CA . ARG B 1 40 ? 9.301 28.4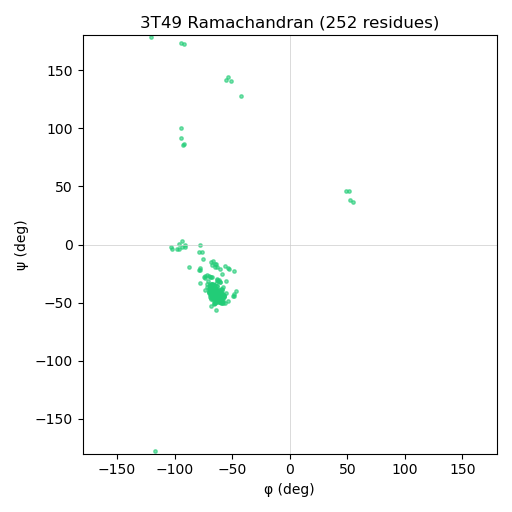70 27.543 1.00 10.83 52 ARG B CA 1
ATOM 1753 C C . ARG B 1 40 ? 10.325 29.260 26.735 1.00 10.08 52 ARG B C 1
ATOM 1754 O O . ARG B 1 40 ? 10.069 30.413 26.360 1.00 11.81 52 ARG B O 1
ATOM 1775 N N . ALA B 1 41 ? 11.473 28.663 26.476 1.00 10.78 53 ALA B N 1
ATOM 1776 C CA . ALA B 1 41 ? 12.531 29.357 25.735 1.00 11.67 53 ALA B CA 1
ATOM 1777 C C . ALA B 1 41 ? 12.090 29.654 24.311 1.00 11.35 53 ALA B C 1
ATOM 1778 O O . ALA B 1 41 ? 12.291 30.771 23.815 1.00 11.38 53 ALA B O 1
ATOM 1785 N N . LYS B 1 42 ? 11.468 28.684 23.639 1.00 11.17 54 LYS B N 1
ATOM 1786 C CA . LYS B 1 42 ? 11.074 28.882 22.267 1.00 12.84 54 LYS B CA 1
ATOM 1787 C C . LYS B 1 42 ? 9.995 29.943 22.188 1.00 12.33 54 LYS B C 1
ATOM 1788 O O . LYS B 1 42 ? 10.032 30.785 21.288 1.00 12.95 54 LYS B O 1
ATOM 1807 N N . ALA B 1 43 ? 9.049 29.949 23.122 1.00 12.14 55 ALA B N 1
ATOM 1808 C CA . ALA B 1 43 ? 7.996 30.971 23.123 1.00 12.64 55 ALA B CA 1
ATOM 1809 C C . ALA B 1 43 ? 8.596 32.332 23.393 1.00 14.11 55 ALA B C 1
ATOM 1810 O O . ALA B 1 43 ? 8.201 33.305 22.758 1.00 16.56 55 ALA B O 1
ATOM 1817 N N . ALA B 1 44 ? 9.552 32.404 24.297 1.00 11.41 56 ALA B N 1
ATOM 1818 C CA . ALA B 1 44 ? 10.151 33.697 24.682 1.00 10.74 56 ALA B CA 1
ATOM 1819 C C . ALA B 1 44 ? 10.931 34.291 23.533 1.00 10.69 56 ALA B C 1
ATOM 1820 O O . ALA B 1 44 ? 10.869 35.506 23.286 1.00 11.57 56 ALA B O 1
ATOM 1827 N N . LEU B 1 45 ? 11.655 33.474 22.804 1.00 10.88 57 LEU B N 1
ATOM 1828 C CA . LEU B 1 45 ? 12.360 33.956 21.621 1.00 11.77 57 LEU B CA 1
ATOM 1829 C C . LEU B 1 45 ? 11.383 34.470 20.558 1.00 12.80 57 LEU B C 1
ATOM 1830 O O . LEU B 1 45 ? 11.600 35.539 20.001 1.00 16.04 57 LEU B O 1
ATOM 1846 N N . LYS B 1 46 ? 10.303 33.736 20.294 1.00 14.90 58 LYS B N 1
ATOM 1847 C CA . LYS B 1 46 ? 9.343 34.149 19.255 1.00 14.56 58 LYS B CA 1
ATOM 1848 C C . LYS B 1 46 ? 8.704 35.477 19.638 1.00 16.09 58 LYS B C 1
ATOM 1849 O O . LYS B 1 46 ? 8.444 36.327 18.774 1.00 19.48 58 LYS B O 1
ATOM 1868 N N . LYS B 1 47 ? 8.469 35.677 20.930 1.00 15.67 59 LYS B N 1
ATOM 1869 C CA . LYS B 1 47 ? 7.758 36.858 21.420 1.00 17.39 59 LYS B CA 1
ATOM 1870 C C . LYS B 1 47 ? 8.678 38.011 21.815 1.00 14.66 59 LYS B C 1
ATOM 1871 O O . LYS B 1 47 ? 8.198 39.075 22.229 1.00 15.56 59 LYS B O 1
ATOM 1890 N N . ASN B 1 48 ? 9.988 37.804 21.721 1.00 12.53 60 ASN B N 1
ATOM 1891 C CA . ASN B 1 48 ? 10.971 38.733 22.275 1.00 11.99 60 ASN B CA 1
ATOM 1892 C C . ASN B 1 48 ? 10.668 39.123 23.713 1.00 12.42 60 ASN B C 1
ATOM 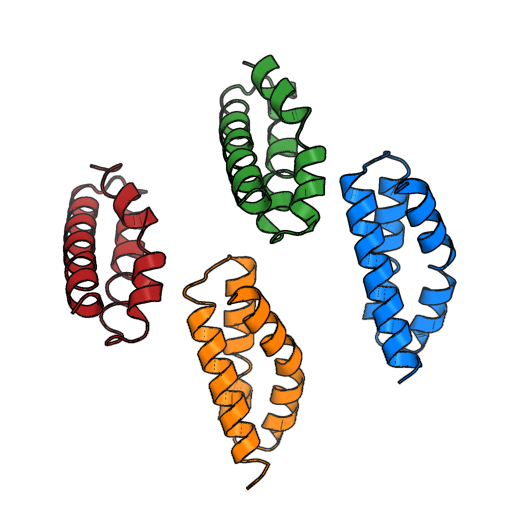1893 O O . ASN B 1 48 ? 10.748 40.304 24.116 1.00 13.10 60 ASN B O 1
ATOM 1904 N N . ASP B 1 49 ? 10.352 38.111 24.508 1.00 12.83 61 ASP B N 1
ATOM 1905 C CA . ASP B 1 49 ? 10.020 38.301 25.920 1.00 12.81 61 ASP B CA 1
ATOM 1906 C C . ASP B 1 49 ? 11.282 38.093 26.677 1.00 10.29 61 ASP B C 1
ATOM 1907 O O . ASP B 1 49 ? 11.650 36.967 27.022 1.00 10.31 61 ASP B O 1
ATOM 1916 N N . PHE B 1 50 ? 12.015 39.175 26.911 1.00 10.06 62 PHE B N 1
ATOM 1917 C CA . PHE B 1 50 ? 13.335 39.099 27.521 1.00 8.72 62 PHE B CA 1
ATOM 1918 C C . PHE B 1 50 ? 13.280 38.650 28.968 1.00 8.76 62 PHE B C 1
ATOM 1919 O O . PHE B 1 50 ? 14.270 38.074 29.475 1.00 10.13 62 PHE B O 1
ATOM 1936 N N . VAL B 1 51 ? 12.173 38.917 29.660 1.00 9.67 63 VAL B N 1
ATOM 1937 C CA . VAL B 1 51 ? 12.024 38.500 31.037 1.00 10.61 63 VAL B CA 1
ATOM 1938 C C . VAL B 1 51 ? 11.960 36.975 31.073 1.00 10.49 63 VAL B C 1
ATOM 1939 O O . VAL B 1 51 ? 12.679 36.334 31.849 1.00 11.93 63 VAL B O 1
ATOM 1952 N N . SER B 1 52 ? 11.145 36.383 30.215 1.00 10.49 64 SER B N 1
ATOM 1953 C CA A SER B 1 52 ? 11.072 34.930 30.154 0.39 10.77 64 SER B CA 1
ATOM 1954 C CA B SER B 1 52 ? 11.064 34.924 30.146 0.61 10.78 64 SER B CA 1
ATOM 1955 C C . SER B 1 52 ? 12.345 34.327 29.580 1.00 11.15 64 SER B C 1
ATOM 1956 O O . SER B 1 52 ? 12.758 33.235 29.984 1.00 12.11 64 SER B O 1
ATOM 1971 N N . MET B 1 53 ? 13.014 35.010 28.659 1.00 9.92 65 MET B N 1
ATOM 1972 C CA . MET B 1 53 ? 14.309 34.513 28.163 1.00 10.65 65 MET B CA 1
ATOM 1973 C C . MET B 1 53 ? 15.281 34.374 29.310 1.00 10.88 65 MET B C 1
ATOM 1974 O O . MET B 1 53 ? 16.020 33.386 29.389 1.00 12.42 65 MET B O 1
ATOM 1988 N N . ALA B 1 54 ? 15.329 35.347 30.221 1.00 11.78 66 ALA B N 1
ATOM 1989 C CA . ALA B 1 54 ? 16.289 35.319 31.298 1.00 11.98 66 ALA B CA 1
ATOM 1990 C C . ALA B 1 54 ? 15.973 34.124 32.184 1.00 11.35 66 ALA B C 1
ATOM 1991 O O . ALA B 1 54 ? 16.887 33.414 32.630 1.00 14.06 66 ALA B O 1
ATOM 1998 N N . ASP B 1 55 ? 14.706 33.882 32.458 1.00 12.43 67 ASP B N 1
ATOM 1999 C CA . ASP B 1 55 ? 14.327 32.789 33.365 1.00 13.06 67 ASP B CA 1
ATOM 2000 C C . ASP B 1 55 ? 14.716 31.463 32.713 1.00 11.26 67 ASP B C 1
ATOM 2001 O O . ASP B 1 55 ? 15.241 30.579 33.384 1.00 11.61 67 ASP B O 1
ATOM 2010 N N . ALA B 1 56 ? 14.472 31.327 31.418 1.00 11.51 68 ALA B N 1
ATOM 2011 C CA . ALA B 1 56 ? 14.738 30.057 30.713 1.00 10.37 68 ALA B CA 1
ATOM 2012 C C . ALA B 1 56 ? 16.221 29.804 30.597 1.00 9.77 68 ALA B C 1
ATOM 2013 O O . ALA B 1 56 ? 16.690 28.663 30.701 1.00 10.26 68 ALA B O 1
ATOM 2020 N N . LYS B 1 57 ? 16.989 30.847 30.366 1.00 10.54 69 LYS B N 1
ATOM 2021 C CA . LYS B 1 57 ? 18.430 30.730 30.238 1.00 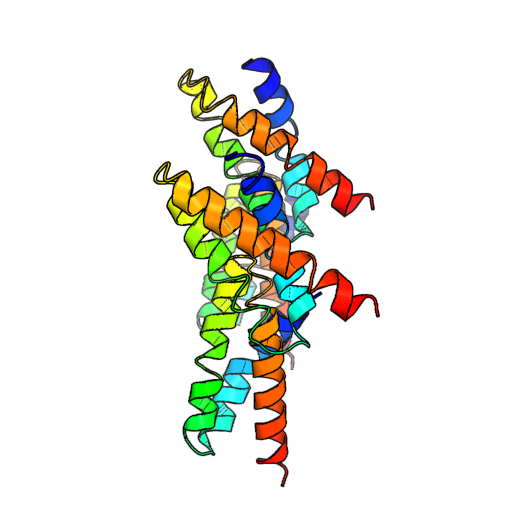11.91 69 LYS B CA 1
ATOM 2022 C C . LYS B 1 57 ? 18.998 30.180 31.549 1.00 11.32 69 LYS B C 1
ATOM 2023 O O . LYS B 1 57 ? 19.760 29.195 31.574 1.00 11.17 69 LYS B O 1
ATOM 2042 N N . VAL B 1 58 ? 18.600 30.771 32.670 1.00 9.86 70 VAL B N 1
ATOM 2043 C CA . VAL B 1 58 ? 19.109 30.332 33.977 1.00 11.63 70 VAL B CA 1
ATOM 2044 C C . VAL B 1 58 ? 18.659 28.895 34.247 1.00 10.39 70 VAL B C 1
ATOM 2045 O O . VAL B 1 58 ? 19.443 28.086 34.734 1.00 10.42 70 VAL B O 1
ATOM 2058 N N . ALA B 1 59 ? 17.428 28.564 33.884 1.00 9.31 71 ALA B N 1
ATOM 2059 C CA . ALA B 1 59 ? 16.884 27.222 34.187 1.00 9.01 71 ALA B CA 1
ATOM 2060 C C . ALA B 1 59 ? 17.610 26.169 33.370 1.00 8.40 71 ALA B C 1
ATOM 2061 O O . ALA B 1 59 ? 17.938 25.095 33.881 1.00 8.56 71 ALA B O 1
ATOM 2068 N N . LEU B 1 60 ? 17.869 26.434 32.105 1.00 8.80 72 LEU B N 1
ATOM 2069 C CA . LEU B 1 60 ? 18.566 25.472 31.273 1.00 8.59 72 LEU B CA 1
ATOM 2070 C C . LEU B 1 60 ? 20.003 25.327 31.695 1.00 7.94 72 LEU B C 1
ATOM 2071 O O . LEU B 1 60 ? 20.522 24.211 31.805 1.00 8.42 72 LEU B O 1
ATOM 2087 N N . GLU B 1 61 ? 20.691 26.425 31.980 1.00 8.94 73 GLU B N 1
ATOM 2088 C CA . GLU B 1 61 ? 22.066 26.332 32.457 1.00 9.95 73 GLU B CA 1
ATOM 2089 C C . GLU B 1 61 ? 22.114 25.480 33.716 1.00 8.89 73 GLU B C 1
ATOM 2090 O O . GLU B 1 61 ? 22.996 24.632 33.869 1.00 10.48 73 GLU B O 1
ATOM 2102 N N . LYS B 1 62 ? 21.180 25.685 34.639 1.00 8.82 74 LYS B N 1
ATOM 2103 C CA . LYS B 1 62 ? 21.164 24.950 35.894 1.00 9.23 74 LYS B CA 1
ATOM 2104 C C . LYS B 1 62 ? 20.921 23.460 35.660 1.00 9.66 74 LYS B C 1
ATOM 2105 O O . LYS B 1 62 ? 21.657 22.622 36.219 1.00 10.73 74 LYS B O 1
ATOM 2123 N N . ILE B 1 63 ? 19.898 23.107 34.891 1.00 8.91 75 ILE B N 1
ATOM 2124 C CA . ILE B 1 63 ? 19.570 21.682 34.716 1.00 8.27 75 ILE B CA 1
ATOM 2125 C C . ILE B 1 63 ? 20.677 20.959 33.923 1.00 7.96 75 ILE B C 1
ATOM 2126 O O . ILE B 1 63 ? 21.004 19.800 34.236 1.00 8.59 75 ILE B O 1
ATOM 2142 N N . TYR B 1 64 ? 21.323 21.620 32.966 1.00 7.67 76 TYR B N 1
ATOM 2143 C CA . TYR B 1 64 ? 22.423 21.001 32.241 1.00 7.24 76 TYR B CA 1
ATOM 2144 C C . TYR B 1 64 ? 23.590 20.719 33.200 1.00 8.91 76 TYR B C 1
ATOM 2145 O O . TYR B 1 64 ? 24.220 19.646 33.151 1.00 9.30 76 TYR B O 1
ATOM 2163 N N . LYS B 1 65 ? 23.911 21.673 34.081 1.00 9.35 77 LYS B N 1
ATOM 2164 C CA . LYS B 1 65 ? 24.983 21.485 35.043 1.00 9.08 77 LYS B CA 1
ATOM 2165 C C . LYS B 1 65 ? 24.626 20.366 36.025 1.00 10.64 77 LYS B C 1
ATOM 2166 O O . LYS B 1 65 ? 25.480 19.493 36.319 1.00 9.35 77 LYS B O 1
ATOM 2185 N N . GLU B 1 66 ? 23.387 20.312 36.493 1.00 10.53 78 GLU B N 1
ATOM 2186 C CA . GLU B 1 66 ? 22.977 19.237 37.392 1.00 10.18 78 GLU B CA 1
ATOM 2187 C C . GLU B 1 66 ? 23.088 17.869 36.730 1.00 7.90 78 GLU B C 1
ATOM 2188 O O . GLU B 1 66 ? 23.562 16.897 37.346 1.00 9.33 78 GLU B O 1
ATOM 2200 N N . ILE B 1 67 ? 22.631 17.759 35.505 1.00 8.59 79 ILE B N 1
ATOM 2201 C CA . ILE B 1 67 ? 22.733 16.517 34.761 1.00 7.55 79 ILE B CA 1
ATOM 2202 C C . ILE B 1 67 ? 24.181 16.120 34.533 1.00 8.65 79 ILE B C 1
ATOM 2203 O O . ILE B 1 67 ? 24.533 14.965 34.733 1.00 9.90 79 ILE B O 1
ATOM 2219 N N . ASP B 1 68 ? 25.045 17.049 34.147 1.00 7.78 80 ASP B N 1
ATOM 2220 C CA . ASP B 1 68 ? 26.453 16.733 33.953 1.00 9.42 80 ASP B CA 1
ATOM 2221 C C . ASP B 1 68 ? 27.020 16.211 35.283 1.00 9.76 80 ASP B C 1
ATOM 2222 O O . ASP B 1 68 ? 27.717 15.209 35.308 1.00 9.78 80 ASP B O 1
ATOM 2231 N N . GLU B 1 69 ? 26.723 16.881 36.385 1.00 9.22 81 GLU B N 1
ATOM 2232 C CA . GLU B 1 69 ? 27.283 16.458 37.678 1.00 10.39 81 GLU B CA 1
ATOM 2233 C C . GLU B 1 69 ? 26.822 15.058 38.029 1.00 11.06 81 GLU B C 1
ATOM 2234 O O . GLU B 1 69 ? 27.631 14.263 38.551 1.00 14.91 81 GLU B O 1
ATOM 2246 N N . ILE B 1 70 ? 25.557 14.722 37.794 1.00 10.25 82 ILE B N 1
ATOM 2247 C CA . ILE B 1 70 ? 25.054 13.386 38.101 1.00 9.82 82 ILE B CA 1
ATOM 2248 C C . ILE B 1 70 ? 25.709 12.331 37.221 1.00 9.34 82 ILE B C 1
ATOM 2249 O O . ILE B 1 70 ? 26.214 11.314 37.718 1.00 10.69 82 ILE B O 1
ATOM 2265 N N . ILE B 1 71 ? 25.706 12.566 35.926 1.00 9.51 83 ILE B N 1
ATOM 2266 C CA A ILE B 1 71 ? 26.215 11.584 34.986 0.54 9.78 83 ILE B CA 1
ATOM 2267 C CA B ILE B 1 71 ? 26.236 11.630 34.924 0.46 9.89 83 ILE B CA 1
ATOM 2268 C C . ILE B 1 71 ? 27.735 11.402 35.094 1.00 9.14 83 ILE B C 1
ATOM 2269 O O . ILE B 1 71 ? 28.245 10.305 34.833 1.00 11.24 83 ILE B O 1
ATOM 2300 N N . ASN B 1 72 ? 28.439 12.420 35.577 1.00 8.74 84 ASN B N 1
ATOM 2301 C CA . ASN B 1 72 ? 29.889 12.383 35.756 1.00 10.97 84 ASN B CA 1
ATOM 2302 C C . ASN B 1 72 ? 30.334 11.955 37.150 1.00 11.32 84 ASN B C 1
ATOM 2303 O O . ASN B 1 72 ? 31.541 11.937 37.419 1.00 14.05 84 ASN B O 1
ATOM 2308 N N . ARG B 1 73 ? 29.400 11.607 38.031 1.00 11.65 85 ARG B N 1
ATOM 2309 C CA . ARG B 1 73 ? 29.752 11.404 39.454 1.00 14.08 85 ARG B CA 1
ATOM 2310 C C . ARG B 1 73 ? 30.603 10.162 39.634 1.00 24.34 85 ARG B C 1
ATOM 2311 O O . ARG B 1 73 ? 31.348 10.120 40.635 1.00 19.49 85 ARG B O 1
ATOM 2333 N N . SER C 1 5 ? -0.856 63.019 1.710 1.00 32.67 17 SER C N 1
ATOM 2334 C CA . SER C 1 5 ? -0.686 62.002 2.740 1.00 27.34 17 SER C CA 1
ATOM 2335 C C . SER C 1 5 ? -0.265 60.694 2.093 1.00 30.47 17 SER C C 1
ATOM 2336 O O . SER C 1 5 ? 0.524 59.923 2.660 1.00 27.76 17 SER C O 1
ATOM 2343 N N . ALA C 1 6 ? -0.791 60.451 0.900 1.00 26.92 18 ALA C N 1
ATOM 2344 C CA . ALA C 1 6 ? -0.433 59.268 0.150 1.00 21.07 18 ALA C CA 1
ATOM 2345 C C . ALA C 1 6 ? 1.021 59.376 -0.277 1.00 21.10 18 ALA C C 1
ATOM 2346 O O . ALA C 1 6 ? 1.761 58.399 -0.227 1.00 22.14 18 ALA C O 1
ATOM 2353 N N . GLU C 1 7 ? 1.434 60.559 -0.714 1.00 25.36 19 GLU C N 1
ATOM 2354 C CA . GLU C 1 7 ? 2.813 60.739 -1.162 1.00 27.77 19 GLU C CA 1
ATOM 2355 C C . GLU C 1 7 ? 3.844 60.585 -0.043 1.00 24.28 19 GLU C C 1
ATOM 2356 O O . GLU C 1 7 ? 4.917 60.055 -0.297 1.00 22.54 19 GLU C O 1
ATOM 2368 N N . GLU C 1 8 ? 3.517 61.007 1.175 1.00 21.16 20 GLU C N 1
ATOM 2369 C CA . GLU C 1 8 ? 4.374 60.812 2.345 1.00 22.31 20 GLU C CA 1
ATOM 2370 C C . GLU C 1 8 ? 4.627 59.316 2.577 1.00 16.37 20 GLU C C 1
ATOM 2371 O O . GLU C 1 8 ? 5.764 58.887 2.864 1.00 17.73 20 GLU C O 1
ATOM 2383 N N . LEU C 1 9 ? 3.559 58.535 2.477 1.00 15.99 21 LEU C N 1
ATOM 2384 C CA . LEU C 1 9 ? 3.664 57.098 2.633 1.00 12.39 21 LEU C CA 1
ATOM 2385 C C . LEU C 1 9 ? 4.427 56.475 1.471 1.00 14.14 21 LEU C C 1
ATOM 2386 O O . LEU C 1 9 ? 5.263 55.607 1.690 1.00 13.58 21 LEU C O 1
ATOM 2402 N N . ARG C 1 10 ? 4.173 56.880 0.237 1.00 15.47 22 ARG C N 1
ATOM 2403 C CA . ARG C 1 10 ? 4.945 56.345 -0.876 1.00 15.49 22 ARG C CA 1
ATOM 2404 C C . ARG C 1 10 ? 6.443 56.623 -0.719 1.00 14.12 22 ARG C C 1
ATOM 2405 O O . ARG C 1 10 ? 7.261 55.775 -1.059 1.00 15.72 22 ARG C O 1
ATOM 2426 N N . THR C 1 11 ? 6.805 57.789 -0.220 1.00 15.61 23 THR C N 1
ATOM 2427 C CA . THR C 1 11 ? 8.205 58.136 0.006 1.00 17.47 23 THR C CA 1
ATOM 2428 C C . THR C 1 11 ? 8.834 57.161 0.999 1.00 13.64 23 THR C C 1
ATOM 2429 O O . THR C 1 11 ? 9.964 56.665 0.802 1.00 15.79 23 THR C O 1
ATOM 2440 N N . LEU C 1 12 ? 8.122 56.866 2.074 1.00 12.51 24 LEU C N 1
ATOM 2441 C CA . LEU C 1 12 ? 8.633 55.884 3.031 1.00 13.49 24 LEU C CA 1
ATOM 2442 C C . LEU C 1 12 ? 8.728 54.503 2.405 1.00 11.61 24 LEU C C 1
ATOM 2443 O O . LEU C 1 12 ? 9.698 53.744 2.655 1.00 11.52 24 LEU C O 1
ATOM 2459 N N . LEU C 1 13 ? 7.747 54.127 1.590 1.00 11.06 25 LEU C N 1
ATOM 2460 C CA . LEU C 1 13 ? 7.731 52.822 0.950 1.00 11.10 25 LEU C CA 1
ATOM 2461 C C . LEU C 1 13 ? 8.911 52.681 0.011 1.00 11.99 25 LEU C C 1
ATOM 2462 O O . LEU C 1 13 ? 9.424 51.565 -0.189 1.00 13.70 25 LEU C O 1
ATOM 2478 N N . ASN C 1 14 ? 9.355 53.790 -0.558 1.00 11.68 26 ASN C N 1
ATOM 2479 C CA . ASN C 1 14 ? 10.477 53.745 -1.491 1.00 13.97 26 ASN C CA 1
ATOM 2480 C C . ASN C 1 14 ? 11.766 53.303 -0.808 1.00 9.13 26 ASN C C 1
ATOM 2481 O O . ASN C 1 14 ? 12.710 52.926 -1.493 1.00 9.73 26 ASN C O 1
ATOM 2492 N N . LYS C 1 15 ? 11.824 53.410 0.529 1.00 8.60 27 LYS C N 1
ATOM 2493 C CA A LYS C 1 15 ? 12.995 53.007 1.312 0.56 8.10 27 LYS C CA 1
ATOM 2494 C CA B LYS C 1 15 ? 13.005 52.982 1.279 0.44 9.82 27 LYS C CA 1
ATOM 2495 C C . LYS C 1 15 ? 12.812 51.641 1.970 1.00 8.31 27 LYS C C 1
ATOM 2496 O O . LYS C 1 15 ? 13.733 51.133 2.591 1.00 8.62 27 LYS C O 1
ATOM 2533 N N . SER C 1 16 ? 11.640 51.026 1.867 1.00 9.13 28 SER C N 1
ATOM 2534 C CA A SER C 1 16 ? 11.321 49.843 2.673 0.32 9.03 28 SER C CA 1
ATOM 2535 C CA B SER C 1 16 ? 11.338 49.861 2.702 0.68 7.73 28 SER C CA 1
ATOM 2536 C C . SER C 1 16 ? 12.244 48.681 2.377 1.00 7.76 28 SER C C 1
ATOM 2537 O O . SER C 1 16 ? 12.684 47.973 3.298 1.00 8.95 28 SER C O 1
ATOM 2552 N N . ASN C 1 17 ? 12.512 48.451 1.104 1.00 7.95 29 ASN C N 1
ATOM 2553 C CA . ASN C 1 17 ? 13.318 47.280 0.719 1.00 7.95 29 ASN C CA 1
ATOM 2554 C C . ASN C 1 17 ? 14.757 47.475 1.183 1.00 8.22 29 ASN C C 1
ATOM 2555 O O . ASN C 1 17 ? 15.384 46.539 1.641 1.00 7.86 29 ASN C O 1
ATOM 2566 N N . VAL C 1 18 ? 15.288 48.692 1.100 1.00 6.96 30 VAL C N 1
ATOM 2567 C CA . VAL C 1 18 ? 16.613 49.004 1.625 1.00 7.45 30 VAL C CA 1
ATOM 2568 C C . VAL C 1 18 ? 16.688 48.732 3.114 1.00 7.00 30 VAL C C 1
ATOM 2569 O O . VAL C 1 18 ? 17.623 48.104 3.583 1.00 7.46 30 VAL C O 1
ATOM 2582 N N . TYR C 1 19 ? 15.717 49.212 3.866 1.00 7.26 31 TYR C N 1
ATOM 2583 C CA . TYR C 1 19 ? 15.701 48.961 5.295 1.00 7.19 31 TYR C CA 1
ATOM 2584 C C . TYR C 1 19 ? 15.526 47.483 5.628 1.00 6.85 31 TYR C C 1
ATOM 2585 O O . TYR C 1 19 ? 16.159 47.012 6.583 1.00 8.73 31 TYR C O 1
ATOM 2603 N N . ALA C 1 20 ? 14.729 46.759 4.875 1.00 7.09 32 ALA C N 1
ATOM 2604 C CA . ALA C 1 20 ? 14.594 45.308 5.081 1.00 7.76 32 ALA C CA 1
ATOM 2605 C C . ALA C 1 20 ? 15.891 44.582 4.817 1.00 7.86 32 ALA C C 1
ATOM 2606 O O . ALA C 1 20 ? 16.253 43.658 5.569 1.00 9.72 32 ALA C O 1
ATOM 2613 N N . LEU C 1 21 ? 16.640 44.984 3.800 1.00 7.62 33 LEU C N 1
ATOM 2614 C CA . LEU C 1 21 ? 17.952 44.404 3.559 1.00 8.59 33 LEU C CA 1
ATOM 2615 C C . LEU C 1 21 ? 18.873 44.684 4.726 1.00 9.06 33 LEU C C 1
ATOM 2616 O O . LEU C 1 21 ? 19.567 43.770 5.227 1.00 10.57 33 LEU C O 1
ATOM 2632 N N . ALA C 1 22 ? 18.944 45.926 5.193 1.00 9.09 34 ALA C N 1
ATOM 2633 C CA . ALA C 1 22 ? 19.808 46.282 6.316 1.00 10.07 34 ALA C CA 1
ATOM 2634 C C . ALA C 1 22 ? 19.427 45.526 7.570 1.00 11.81 34 ALA C C 1
ATOM 2635 O O . ALA C 1 22 ? 20.303 45.211 8.408 1.00 15.15 34 ALA C O 1
ATOM 2642 N N . ALA C 1 23 ? 18.150 45.235 7.723 1.00 10.01 35 ALA C N 1
ATOM 2643 C CA . ALA C 1 23 ? 17.638 44.533 8.892 1.00 12.09 35 ALA C CA 1
ATOM 2644 C C . ALA C 1 23 ? 17.947 43.052 8.857 1.00 11.10 35 ALA C C 1
ATOM 2645 O O . ALA C 1 23 ? 17.678 42.365 9.823 1.00 11.42 35 ALA C O 1
ATOM 2652 N N . GLY C 1 24 ? 18.500 42.549 7.762 1.00 13.85 36 GLY C N 1
ATOM 2653 C CA . GLY C 1 24 ? 18.819 41.119 7.662 1.00 15.89 36 GLY C CA 1
ATOM 2654 C C . GLY C 1 24 ? 19.772 40.625 8.733 1.00 18.09 36 GLY C C 1
ATOM 2655 O O . GLY C 1 24 ? 19.755 39.442 9.029 1.00 24.82 36 GLY C O 1
ATOM 2659 N N . SER C 1 25 ? 20.597 41.516 9.275 1.00 23.55 37 SER C N 1
ATOM 2660 C CA . SER C 1 25 ? 21.562 41.184 10.328 1.00 33.33 37 SER C CA 1
ATOM 2661 C C . SER C 1 25 ? 20.888 41.101 11.702 1.00 28.40 37 SER C C 1
ATOM 2662 O O . SER C 1 25 ? 21.374 40.454 12.643 1.00 33.88 37 SER C O 1
ATOM 2670 N N . LEU C 1 26 ? 19.743 41.754 11.809 1.00 15.45 38 LEU C N 1
ATOM 2671 C CA . LEU C 1 26 ? 19.133 41.994 13.097 1.00 11.33 38 LEU C CA 1
ATOM 2672 C C . LEU C 1 26 ? 18.103 40.921 13.454 1.00 11.01 38 LEU C C 1
ATOM 2673 O O . LEU C 1 26 ? 17.729 40.078 12.640 1.00 14.54 38 LEU C O 1
ATOM 2689 N N . ASN C 1 27 ? 17.583 40.968 14.673 1.00 11.51 39 ASN C N 1
ATOM 2690 C CA . ASN C 1 27 ? 16.510 40.062 15.064 1.00 11.81 39 ASN C CA 1
ATOM 2691 C C . ASN C 1 27 ? 15.387 40.093 14.040 1.00 11.20 39 ASN C C 1
ATOM 2692 O O . ASN C 1 27 ? 15.070 41.152 13.509 1.00 10.93 39 ASN C O 1
ATOM 2703 N N . PRO C 1 28 ? 14.788 38.948 13.732 1.00 14.09 40 PRO C N 1
ATOM 2704 C CA . PRO C 1 28 ? 13.765 38.905 12.675 1.00 15.71 40 PRO C CA 1
ATOM 2705 C C . PRO C 1 28 ? 12.590 39.866 12.869 1.00 12.92 40 PRO C C 1
ATOM 2706 O O . PRO C 1 28 ? 11.929 40.208 11.889 1.00 13.95 40 PRO C O 1
ATOM 2717 N N . TYR C 1 29 ? 12.367 40.366 14.078 1.00 12.00 41 TYR C N 1
ATOM 2718 C CA . TYR C 1 29 ? 11.344 41.361 14.328 1.00 11.56 41 TYR C CA 1
ATOM 2719 C C . TYR C 1 29 ? 11.413 42.533 13.338 1.00 10.89 41 TYR C C 1
ATOM 2720 O O . TYR C 1 29 ? 10.391 43.031 12.882 1.00 10.76 41 TYR C O 1
ATOM 2738 N N . TYR C 1 30 ? 12.614 43.024 13.070 1.00 10.07 42 TYR C N 1
ATOM 2739 C CA . TYR C 1 30 ? 12.760 44.237 12.267 1.00 7.65 42 TYR C CA 1
ATOM 2740 C C . TYR C 1 30 ? 12.263 44.049 10.833 1.00 8.34 42 TYR C C 1
ATOM 2741 O O . TYR C 1 30 ? 11.392 44.787 10.362 1.00 9.95 42 TYR C O 1
ATOM 2759 N N . LYS C 1 31 ? 12.794 43.073 10.130 1.00 9.80 43 LYS C N 1
ATOM 2760 C CA . LYS C 1 31 ? 12.358 42.801 8.766 1.00 10.34 43 LYS C CA 1
ATOM 2761 C C . LYS C 1 31 ? 10.893 42.415 8.753 1.00 11.43 43 LYS C C 1
ATOM 2762 O O . LYS C 1 31 ? 10.166 42.850 7.862 1.00 11.59 43 LYS C O 1
ATOM 2781 N N . ARG C 1 32 ? 10.438 41.612 9.702 1.00 11.74 44 ARG C N 1
ATOM 2782 C CA . ARG C 1 32 ? 9.042 41.205 9.753 1.00 13.06 44 ARG C CA 1
ATOM 2783 C C . ARG C 1 32 ? 8.119 42.416 9.838 1.00 11.79 44 ARG C C 1
ATOM 2784 O O . ARG C 1 32 ? 7.100 42.478 9.138 1.00 14.25 44 ARG C O 1
ATOM 2805 N N . THR C 1 33 ? 8.473 43.385 10.670 1.00 11.61 45 THR C N 1
ATOM 2806 C CA . THR C 1 33 ? 7.661 44.564 10.895 1.00 11.29 45 THR C CA 1
ATOM 2807 C C . THR C 1 33 ? 7.649 45.431 9.641 1.00 9.07 45 THR C C 1
ATOM 2808 O O . THR C 1 33 ? 6.602 45.972 9.268 1.00 10.46 45 THR C O 1
ATOM 2819 N N . ILE C 1 34 ? 8.791 45.597 8.988 1.00 8.50 46 ILE C N 1
ATOM 2820 C CA . ILE C 1 34 ? 8.827 46.347 7.752 1.00 9.42 46 ILE C CA 1
ATOM 2821 C C . ILE C 1 34 ? 7.925 45.678 6.717 1.00 9.55 46 ILE C C 1
ATOM 2822 O O . ILE C 1 34 ? 7.125 46.324 6.061 1.00 10.55 46 ILE C O 1
ATOM 2838 N N . MET C 1 35 ? 8.032 44.369 6.544 1.00 11.50 47 MET C N 1
ATOM 2839 C CA A MET C 1 35 ? 7.312 43.733 5.454 0.55 13.48 47 MET C CA 1
ATOM 2840 C CA B MET C 1 35 ? 7.299 43.699 5.478 0.45 13.29 47 MET C CA 1
ATOM 2841 C C . MET C 1 35 ? 5.813 43.747 5.758 1.00 12.85 47 MET C C 1
ATOM 2842 O O . MET C 1 35 ? 4.999 43.933 4.848 1.00 14.48 47 MET C O 1
ATOM 2869 N N . MET C 1 36 ? 5.423 43.615 7.012 1.00 12.52 48 MET C N 1
ATOM 2870 C CA . MET C 1 36 ? 4.000 43.682 7.355 1.00 14.13 48 MET C CA 1
ATOM 2871 C C . MET C 1 36 ? 3.458 45.061 7.002 1.00 12.71 48 MET C C 1
ATOM 2872 O O . MET C 1 36 ? 2.365 45.231 6.446 1.00 14.22 48 MET C O 1
ATOM 2886 N N . ASN C 1 37 ? 4.229 46.078 7.318 1.00 10.95 49 ASN C N 1
ATOM 2887 C CA . ASN C 1 37 ? 3.759 47.426 7.036 1.00 11.96 49 ASN C CA 1
ATOM 2888 C C . ASN C 1 37 ? 3.808 47.765 5.550 1.00 13.78 49 ASN C C 1
ATOM 2889 O O . ASN C 1 37 ? 2.983 48.565 5.069 1.00 13.69 49 ASN C O 1
ATOM 2900 N N . GLU C 1 38 ? 4.721 47.164 4.786 1.00 12.96 50 GLU C N 1
ATOM 2901 C CA . GLU C 1 38 ? 4.689 47.320 3.340 1.00 13.01 50 GLU C CA 1
ATOM 2902 C C . GLU C 1 38 ? 3.407 46.797 2.790 1.00 14.20 50 GLU C C 1
ATOM 2903 O O . GLU C 1 38 ? 2.788 47.442 1.931 1.00 14.84 50 GLU C O 1
ATOM 2915 N N . TYR C 1 39 ? 3.025 45.613 3.246 1.00 14.71 51 TYR C N 1
ATOM 2916 C CA . TYR C 1 39 ? 1.809 44.950 2.776 1.00 18.39 51 TYR C CA 1
ATOM 2917 C C . TYR C 1 39 ? 0.604 45.810 3.119 1.00 16.55 51 TYR C C 1
ATOM 2918 O O . TYR C 1 39 ? -0.264 46.039 2.283 1.00 16.99 51 TYR C O 1
ATOM 2936 N N . ARG C 1 40 ? 0.541 46.247 4.365 1.00 12.94 52 ARG C N 1
ATOM 2937 C CA . ARG C 1 40 ? -0.557 47.072 4.847 1.00 12.35 52 ARG C CA 1
ATOM 2938 C C . ARG C 1 40 ? -0.623 48.374 4.066 1.00 12.66 52 ARG C C 1
ATOM 2939 O O . ARG C 1 40 ? -1.718 48.857 3.688 1.00 14.01 52 ARG C O 1
ATOM 2960 N N . ALA C 1 41 ? 0.515 49.003 3.838 1.00 11.86 53 ALA C N 1
ATOM 2961 C CA . ALA C 1 41 ? 0.557 50.301 3.191 1.00 10.79 53 ALA C CA 1
ATOM 2962 C C . ALA C 1 41 ? 0.088 50.202 1.751 1.00 12.17 53 ALA C C 1
ATOM 2963 O O . ALA C 1 41 ? -0.650 51.071 1.270 1.00 12.59 53 ALA C O 1
ATOM 2970 N N . LYS C 1 42 ? 0.511 49.168 1.042 1.00 13.38 54 LYS C N 1
ATOM 2971 C CA A LYS C 1 42 ? 0.163 49.029 -0.364 0.16 17.28 54 LYS C CA 1
ATOM 2972 C CA B LYS C 1 42 ? 0.159 49.052 -0.362 0.84 14.37 54 LYS C CA 1
ATOM 2973 C C . LYS C 1 42 ? -1.327 48.774 -0.497 1.00 16.01 54 LYS C C 1
ATOM 2974 O O . LYS C 1 42 ? -1.991 49.331 -1.391 1.00 16.64 54 LYS C O 1
ATOM 3011 N N . ALA C 1 43 ? -1.866 47.961 0.395 1.00 16.43 55 ALA C N 1
ATOM 3012 C CA . ALA C 1 43 ? -3.290 47.652 0.386 1.00 17.49 55 ALA C CA 1
ATOM 3013 C C . ALA C 1 43 ? -4.088 48.918 0.684 1.00 15.82 55 ALA C C 1
ATOM 3014 O O . ALA C 1 43 ? -5.084 49.200 0.028 1.00 17.46 55 ALA C O 1
ATOM 3021 N N . ALA C 1 44 ? -3.653 49.688 1.663 1.00 13.27 56 ALA C N 1
ATOM 3022 C CA . ALA C 1 44 ? -4.346 50.918 2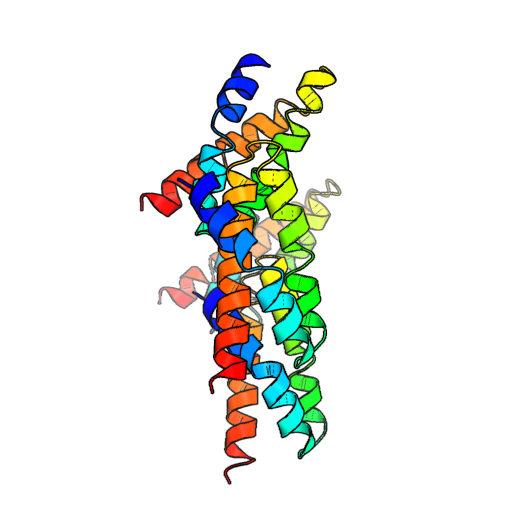.062 1.00 12.32 56 ALA C CA 1
ATOM 3023 C C . ALA C 1 44 ? -4.342 51.944 0.954 1.00 11.82 56 ALA C C 1
ATOM 3024 O O . ALA C 1 44 ? -5.344 52.657 0.741 1.00 12.79 56 ALA C O 1
ATOM 3031 N N . LEU C 1 45 ? -3.232 52.083 0.242 1.00 12.23 57 LEU C N 1
ATOM 3032 C CA . LEU C 1 45 ? -3.119 53.011 -0.863 1.00 12.96 57 LEU C CA 1
ATOM 3033 C C . LEU C 1 45 ? -4.143 52.632 -1.944 1.00 12.66 57 LEU C C 1
ATOM 3034 O O . LEU C 1 45 ? -4.816 53.521 -2.492 1.00 15.82 57 LEU C O 1
ATOM 3050 N N . LYS C 1 46 ? -4.265 51.339 -2.226 1.00 14.83 58 LYS C N 1
ATOM 3051 C CA . LYS C 1 46 ? -5.161 50.902 -3.292 1.00 16.88 58 LYS C CA 1
ATOM 3052 C C . LYS C 1 46 ? -6.603 51.193 -2.885 1.00 16.34 58 LYS C C 1
ATOM 3053 O O . LYS C 1 46 ? -7.423 51.614 -3.713 1.00 19.75 58 LYS C O 1
ATOM 3072 N N . LYS C 1 47 ? -6.879 51.034 -1.607 1.00 13.37 59 LYS C N 1
ATOM 3073 C CA . LYS C 1 47 ? -8.231 51.118 -1.054 1.00 14.54 59 LYS C CA 1
ATOM 3074 C C . LYS C 1 47 ? -8.634 52.522 -0.588 1.00 13.06 59 LYS C C 1
ATOM 3075 O O . LYS C 1 47 ? -9.776 52.697 -0.156 1.00 12.03 59 LYS C O 1
ATOM 3094 N N . ASN C 1 48 ? -7.743 53.506 -0.723 1.00 11.74 60 ASN C N 1
ATOM 3095 C CA . ASN C 1 48 ? -7.943 54.842 -0.171 1.00 11.59 60 ASN C CA 1
ATOM 3096 C C . ASN C 1 48 ? -8.292 54.784 1.310 1.00 13.04 60 ASN C C 1
ATOM 3097 O O . ASN C 1 48 ? -9.085 55.586 1.802 1.00 12.49 60 ASN C O 1
ATOM 3108 N N . ASP C 1 49 ? -7.665 53.859 2.041 1.00 13.16 61 ASP C N 1
ATOM 3109 C CA . ASP C 1 49 ? -7.903 53.693 3.477 1.00 12.52 61 ASP C CA 1
ATOM 3110 C C . ASP C 1 49 ? -6.879 54.561 4.215 1.00 12.43 61 ASP C C 1
ATOM 3111 O O . ASP C 1 49 ? -5.799 54.096 4.574 1.00 11.54 61 ASP C O 1
ATOM 3120 N N . PHE C 1 50 ? -7.199 55.833 4.426 1.00 13.05 62 PHE C N 1
ATOM 3121 C CA . PHE C 1 50 ? -6.227 56.803 4.905 1.00 12.21 62 PHE C CA 1
ATOM 3122 C C . PHE C 1 50 ? -5.877 56.590 6.346 1.00 13.49 62 PHE C C 1
ATOM 3123 O O . PHE C 1 50 ? -4.758 56.918 6.757 1.00 13.30 62 PHE C O 1
ATOM 3140 N N . VAL C 1 51 ? -6.765 56.000 7.116 1.00 12.56 63 VAL C N 1
ATOM 3141 C CA . VAL C 1 51 ? -6.446 55.749 8.503 1.00 14.76 63 VAL C CA 1
ATOM 3142 C C . VAL C 1 51 ? -5.355 54.667 8.535 1.00 13.40 63 VAL C C 1
ATOM 3143 O O . VAL C 1 51 ? -4.366 54.820 9.281 1.00 14.88 63 VAL C O 1
ATOM 3156 N N . SER C 1 52 ? -5.503 53.612 7.750 1.00 13.44 64 SER C N 1
ATOM 3157 C CA . SER C 1 52 ? -4.488 52.567 7.675 1.00 13.92 64 SER C CA 1
ATOM 3158 C C . SER C 1 52 ? -3.197 53.082 7.067 1.00 12.60 64 SER C C 1
ATOM 3159 O O . SER C 1 52 ? -2.101 52.703 7.508 1.00 13.55 64 SER C O 1
ATOM 3167 N N . MET C 1 53 ? -3.278 53.990 6.107 1.00 13.84 65 MET C N 1
ATOM 3168 C CA A MET C 1 53 ? -2.103 54.647 5.536 0.29 13.71 65 MET C CA 1
ATOM 3169 C CA B MET C 1 53 ? -2.078 54.588 5.553 0.71 13.39 65 MET C CA 1
ATOM 3170 C C . MET C 1 53 ? -1.298 55.319 6.632 1.00 12.62 65 MET C C 1
ATOM 3171 O O . MET C 1 53 ? -0.075 55.179 6.717 1.00 12.78 65 MET C O 1
ATOM 3198 N N . ALA C 1 54 ? -1.987 56.093 7.460 1.00 13.21 66 ALA C N 1
ATOM 3199 C CA . ALA C 1 54 ? -1.325 56.850 8.506 1.00 14.09 66 ALA C CA 1
ATOM 3200 C C . ALA C 1 54 ? -0.715 55.898 9.538 1.00 13.84 66 ALA C C 1
ATOM 3201 O O . ALA C 1 54 ? 0.401 56.156 10.044 1.00 14.10 66 ALA C O 1
ATOM 3208 N N . ASP C 1 55 ? -1.387 54.813 9.860 1.00 14.11 67 ASP C N 1
ATOM 3209 C CA . ASP C 1 55 ? -0.842 53.839 10.796 1.00 15.05 67 ASP C CA 1
ATOM 3210 C C . ASP C 1 55 ? 0.479 53.286 10.235 1.00 12.81 67 ASP C C 1
ATOM 3211 O O . ASP C 1 55 ? 1.487 53.151 10.959 1.00 12.75 67 ASP C O 1
ATOM 3220 N N . ALA C 1 56 ? 0.483 52.920 8.962 1.00 11.43 68 ALA C N 1
ATOM 3221 C CA . ALA C 1 56 ? 1.687 52.354 8.343 1.00 10.99 68 ALA C CA 1
ATOM 3222 C C . ALA C 1 56 ? 2.797 53.389 8.276 1.00 9.41 68 ALA C C 1
ATOM 3223 O O . ALA C 1 56 ? 3.963 53.037 8.484 1.00 10.86 68 ALA C O 1
ATOM 3230 N N . LYS C 1 57 ? 2.468 54.656 8.011 1.00 11.74 69 LYS C N 1
ATOM 3231 C CA . LYS C 1 57 ? 3.428 55.741 7.939 1.00 11.34 69 LYS C CA 1
ATOM 3232 C C . LYS C 1 57 ? 4.137 55.856 9.295 1.00 10.94 69 LYS C C 1
ATOM 3233 O O . LYS C 1 57 ? 5.365 55.885 9.373 1.00 11.79 69 LYS C O 1
ATOM 3252 N N . VAL C 1 58 ? 3.361 55.911 10.362 1.00 12.79 70 VAL C N 1
ATOM 3253 C CA . VAL C 1 58 ? 3.916 56.048 11.708 1.00 13.17 70 VAL C CA 1
ATOM 3254 C C . VAL C 1 58 ? 4.799 54.851 12.033 1.00 12.13 70 VAL C C 1
ATOM 3255 O O . VAL C 1 58 ? 5.908 55.015 12.572 1.00 12.16 70 VAL C O 1
ATOM 3268 N N . ALA C 1 59 ? 4.347 53.648 11.725 1.00 11.25 71 ALA C N 1
ATOM 3269 C CA . ALA C 1 59 ? 5.097 52.453 12.041 1.00 10.44 71 ALA C CA 1
ATOM 3270 C C . ALA C 1 59 ? 6.414 52.411 11.261 1.00 9.24 71 ALA C C 1
ATOM 3271 O O . ALA C 1 59 ? 7.448 51.991 11.807 1.00 10.04 71 ALA C O 1
ATOM 3278 N N . LEU C 1 60 ? 6.390 52.758 9.987 1.00 8.85 72 LEU C N 1
ATOM 3279 C CA . LEU C 1 60 ? 7.601 52.753 9.186 1.00 8.62 72 LEU C CA 1
ATOM 3280 C C . LEU C 1 60 ? 8.576 53.805 9.651 1.00 7.84 72 LEU C C 1
ATOM 3281 O O . LEU C 1 60 ? 9.763 53.550 9.756 1.00 9.10 72 LEU C O 1
ATOM 3297 N N . GLU C 1 61 ? 8.107 55.017 9.939 1.00 9.61 73 GLU C N 1
ATOM 3298 C CA . GLU C 1 61 ? 8.993 56.054 10.445 1.00 10.94 73 GLU C CA 1
ATOM 3299 C C . GLU C 1 61 ? 9.681 55.567 11.722 1.00 10.53 73 GLU C C 1
ATOM 3300 O O . GLU C 1 61 ? 10.892 55.764 11.882 1.00 11.48 73 GLU C O 1
ATOM 3312 N N . LYS C 1 62 ? 8.921 54.953 12.626 1.00 8.98 74 LYS C N 1
ATOM 3313 C CA . LYS C 1 62 ? 9.456 54.488 13.899 1.00 10.04 74 LYS C CA 1
ATOM 3314 C C . LYS C 1 62 ? 10.525 53.434 13.684 1.00 10.19 74 LYS C C 1
ATOM 3315 O O . LYS C 1 62 ? 11.611 53.512 14.264 1.00 10.92 74 LYS C O 1
ATOM 3334 N N . ILE C 1 63 ? 10.244 52.448 12.853 1.00 8.89 75 ILE C N 1
ATOM 3335 C CA A ILE C 1 63 ? 11.140 51.300 12.651 0.44 9.82 75 ILE C CA 1
ATOM 3336 C CA B ILE C 1 63 ? 11.175 51.343 12.721 0.56 8.41 75 ILE C CA 1
ATOM 3337 C C . ILE C 1 63 ? 12.398 51.747 11.913 1.00 8.98 75 ILE C C 1
ATOM 3338 O O . ILE C 1 63 ? 13.484 51.277 12.204 1.00 8.55 75 ILE C O 1
ATOM 3369 N N . TYR C 1 64 ? 12.268 52.670 10.954 1.00 8.44 76 TYR C N 1
ATOM 3370 C CA . TYR C 1 64 ? 13.448 53.164 10.269 1.00 8.32 76 TYR C CA 1
ATOM 3371 C C . TYR C 1 64 ? 14.380 53.881 11.263 1.00 8.15 76 TYR C C 1
ATOM 3372 O O . TYR C 1 64 ? 15.595 53.735 11.217 1.00 8.77 76 TYR C O 1
ATOM 3390 N N . LYS C 1 65 ? 13.816 54.664 12.165 1.00 8.59 77 LYS C N 1
ATOM 3391 C CA . LYS C 1 65 ? 14.625 55.378 13.149 1.00 10.04 77 LYS C CA 1
ATOM 3392 C C . LYS C 1 65 ? 15.288 54.370 14.082 1.00 9.60 77 LYS C C 1
ATOM 3393 O O . LYS C 1 65 ? 16.500 54.481 14.367 1.00 9.44 77 LYS C O 1
ATOM 3412 N N . GLU C 1 66 ? 14.541 53.373 14.543 1.00 9.16 78 GLU C N 1
ATOM 3413 C CA . GLU C 1 66 ? 15.114 52.350 15.408 1.00 9.18 78 GLU C CA 1
ATOM 3414 C C . GLU C 1 66 ? 16.246 51.619 14.721 1.00 8.89 78 GLU C C 1
ATOM 3415 O O . GLU C 1 66 ? 17.302 51.371 15.320 1.00 10.06 78 GLU C O 1
ATOM 3427 N N . ILE C 1 67 ? 16.079 51.236 13.474 1.00 8.11 79 ILE C N 1
ATOM 3428 C CA . ILE C 1 67 ? 17.120 50.535 12.738 1.00 8.20 79 ILE C CA 1
ATOM 3429 C C . ILE C 1 67 ? 18.339 51.443 12.495 1.00 7.83 79 ILE C C 1
ATOM 3430 O O . ILE C 1 67 ? 19.475 51.009 12.697 1.00 8.09 79 ILE C O 1
ATOM 3446 N N . ASP C 1 68 ? 18.132 52.702 12.117 1.00 8.92 80 ASP C N 1
ATOM 3447 C CA . ASP C 1 68 ? 19.257 53.639 12.006 1.00 9.25 80 ASP C CA 1
ATOM 3448 C C . ASP C 1 68 ? 20.041 53.648 13.325 1.00 9.71 80 ASP C C 1
ATOM 3449 O O . ASP C 1 68 ? 21.266 53.547 13.307 1.00 10.76 80 ASP C O 1
ATOM 3458 N N . GLU C 1 69 ? 19.351 53.785 14.439 1.00 10.07 81 GLU C N 1
ATOM 3459 C CA . GLU C 1 69 ? 20.035 53.858 15.732 1.00 10.36 81 GLU C CA 1
ATOM 3460 C C . GLU C 1 69 ? 20.806 52.601 16.066 1.00 11.95 81 GLU C C 1
ATOM 3461 O O . GLU C 1 69 ? 21.935 52.690 16.581 1.00 13.14 81 GLU C O 1
ATOM 3473 N N . ILE C 1 70 ? 20.231 51.431 15.823 1.00 10.04 82 ILE C N 1
ATOM 3474 C CA . ILE C 1 70 ? 20.898 50.167 16.108 1.00 10.47 82 ILE C CA 1
ATOM 3475 C C . ILE C 1 70 ? 22.138 50.015 15.264 1.00 11.49 82 ILE C C 1
ATOM 3476 O O . ILE C 1 70 ? 23.197 49.644 15.755 1.00 13.86 82 ILE C O 1
ATOM 3492 N N . ILE C 1 71 ? 22.048 50.307 13.976 1.00 10.84 83 ILE C N 1
ATOM 3493 C CA . ILE C 1 71 ? 23.172 50.129 13.087 1.00 12.10 83 ILE C CA 1
ATOM 3494 C C . ILE C 1 71 ? 24.254 51.193 13.304 1.00 12.18 83 ILE C C 1
ATOM 3495 O O . ILE C 1 71 ? 25.457 50.887 13.263 1.00 14.54 83 ILE C O 1
ATOM 3511 N N . ASN C 1 72 ? 23.834 52.353 13.538 1.00 11.08 84 ASN C N 1
ATOM 3512 C CA . ASN C 1 72 ? 24.764 53.464 13.695 1.00 12.20 84 ASN C CA 1
ATOM 3513 C C . ASN C 1 72 ? 25.495 53.582 15.029 1.00 13.94 84 ASN C C 1
ATOM 3514 O O . ASN C 1 72 ? 26.639 54.033 15.084 1.00 18.24 84 ASN C O 1
ATOM 3519 N N . ARG C 1 73 ? 24.825 53.175 16.103 1.00 16.82 85 ARG C N 1
ATOM 3520 C CA . ARG C 1 73 ? 25.409 53.235 17.438 1.00 27.31 85 ARG C CA 1
ATOM 3521 C C . ARG C 1 73 ? 25.992 54.615 17.722 1.00 41.82 85 ARG C C 1
ATOM 3522 O O . ARG C 1 73 ? 25.474 55.628 17.252 1.00 37.62 85 ARG C O 1
ATOM 3531 N N . SER D 1 5 ? -4.171 60.452 32.023 1.00 33.84 17 SER D N 1
ATOM 3532 C CA . SER D 1 5 ? -3.970 59.384 33.009 1.00 33.96 17 SER D CA 1
ATOM 3533 C C . SER D 1 5 ? -3.554 58.092 32.315 1.00 34.37 17 SER D C 1
ATOM 3534 O O . SER D 1 5 ? -2.733 57.322 32.835 1.00 27.96 17 SER D O 1
ATOM 3541 N N . ALA D 1 6 ? -4.160 57.851 31.160 1.00 31.93 18 ALA D N 1
ATOM 3542 C CA . ALA D 1 6 ? -3.846 56.678 30.372 1.00 25.63 18 ALA D CA 1
ATOM 3543 C C . ALA D 1 6 ? -2.402 56.788 29.906 1.00 21.33 18 ALA D C 1
ATOM 3544 O O . ALA D 1 6 ? -1.662 55.808 29.932 1.00 20.64 18 ALA D O 1
ATOM 3551 N N . GLU D 1 7 ? -1.985 57.978 29.477 1.00 26.94 19 GLU D N 1
ATOM 3552 C CA . GLU D 1 7 ? -0.622 58.135 28.967 1.00 27.53 19 GLU D CA 1
ATOM 3553 C C . GLU D 1 7 ? 0.432 57.969 30.055 1.00 24.69 19 GLU D C 1
ATOM 3554 O O . GLU D 1 7 ? 1.503 57.417 29.787 1.00 25.67 19 GLU D O 1
ATOM 3566 N N . GLU D 1 8 ? 0.133 58.396 31.276 1.00 24.67 20 GLU D N 1
ATOM 3567 C CA A GLU D 1 8 ? 1.058 58.248 32.387 0.37 24.97 20 GLU D CA 1
ATOM 3568 C CA B GLU D 1 8 ? 1.069 58.250 32.379 0.63 24.36 20 GLU D CA 1
ATOM 3569 C C . GLU D 1 8 ? 1.284 56.765 32.656 1.00 17.32 20 GLU D C 1
ATOM 3570 O O . GLU D 1 8 ? 2.425 56.304 32.902 1.00 18.06 20 GLU D O 1
ATOM 3593 N N . LEU D 1 9 ? 0.205 56.006 32.616 1.00 17.08 21 LEU D N 1
ATOM 3594 C CA . LEU D 1 9 ? 0.296 54.570 32.859 1.00 14.49 21 LEU D CA 1
ATOM 3595 C C . LEU D 1 9 ? 1.044 53.895 31.715 1.00 13.56 21 LEU D C 1
ATOM 3596 O O . LEU D 1 9 ? 1.864 52.995 31.959 1.00 12.36 21 LEU D O 1
ATOM 3612 N N . ARG D 1 10 ? 0.791 54.264 30.468 1.00 15.12 22 ARG D N 1
ATOM 3613 C CA . ARG D 1 10 ? 1.527 53.686 29.357 1.00 15.90 22 ARG D CA 1
ATOM 3614 C C . ARG D 1 10 ? 3.025 53.954 29.484 1.00 14.99 22 ARG D C 1
ATOM 3615 O O . ARG D 1 10 ? 3.847 53.079 29.179 1.00 15.07 22 ARG D O 1
ATOM 3636 N N . THR D 1 11 ? 3.390 55.135 29.944 1.00 14.57 23 THR D N 1
ATOM 3637 C CA . THR D 1 11 ? 4.794 55.500 30.138 1.00 15.79 23 THR D CA 1
ATOM 3638 C C . THR D 1 11 ? 5.423 54.576 31.197 1.00 15.79 23 THR D C 1
ATOM 3639 O O . THR D 1 11 ? 6.526 54.051 31.002 1.00 15.42 23 THR D O 1
ATOM 3650 N N . LEU D 1 12 ? 4.731 54.343 32.313 1.00 12.48 24 LEU D N 1
ATOM 3651 C CA . LEU D 1 12 ? 5.220 53.373 33.305 1.00 13.02 24 LEU D CA 1
ATOM 3652 C C . LEU D 1 12 ? 5.330 51.962 32.721 1.00 11.25 24 LEU D C 1
ATOM 3653 O O . LEU D 1 12 ? 6.318 51.265 32.986 1.00 11.45 24 LEU D O 1
ATOM 3669 N N . LEU D 1 13 ? 4.340 51.520 31.944 1.00 11.35 25 LEU D N 1
ATOM 3670 C CA . LEU D 1 13 ? 4.377 50.184 31.347 1.00 10.37 25 LEU D CA 1
ATOM 3671 C C . LEU D 1 13 ? 5.561 50.034 30.406 1.00 10.28 25 LEU D C 1
ATOM 3672 O O . LEU D 1 13 ? 6.100 48.932 30.264 1.00 11.85 25 LEU D O 1
ATOM 3688 N N . ASN D 1 14 ? 5.971 51.111 29.762 1.00 11.61 26 ASN D N 1
ATOM 3689 C CA . ASN D 1 14 ? 7.082 51.018 28.819 1.00 12.21 26 ASN D CA 1
ATOM 3690 C C . ASN D 1 14 ? 8.415 50.731 29.510 1.00 10.40 26 ASN D C 1
ATOM 3691 O O . ASN D 1 14 ? 9.373 50.358 28.848 1.00 11.21 26 ASN D O 1
ATOM 3702 N N . LYS D 1 15 ? 8.462 50.912 30.839 1.00 9.66 27 LYS D N 1
ATOM 3703 C CA . LYS D 1 15 ? 9.655 50.578 31.652 1.00 8.98 27 LYS D CA 1
ATOM 3704 C C . LYS D 1 15 ? 9.501 49.283 32.418 1.00 8.21 27 LYS D C 1
ATOM 3705 O O . LYS D 1 15 ? 10.471 48.845 33.038 1.00 7.92 27 LYS D O 1
ATOM 3724 N N . SER D 1 16 ? 8.360 48.599 32.338 1.00 8.72 28 SER D N 1
ATOM 3725 C CA A SER D 1 16 ? 8.107 47.468 33.228 0.59 8.58 28 SER D CA 1
ATOM 3726 C CA B SER D 1 16 ? 8.104 47.443 33.204 0.41 8.34 28 SER D CA 1
ATOM 3727 C C . SER D 1 16 ? 9.056 46.294 32.977 1.00 8.17 28 SER D C 1
ATOM 3728 O O . SER D 1 16 ? 9.523 45.669 33.942 1.00 9.30 28 SER D O 1
ATOM 3743 N N . ASN D 1 17 ? 9.323 45.993 31.722 1.00 8.23 29 ASN D N 1
ATOM 3744 C CA . ASN D 1 17 ? 10.168 44.840 31.426 1.00 8.66 29 ASN D CA 1
ATOM 3745 C C . ASN D 1 17 ? 11.599 45.109 31.892 1.00 7.57 29 ASN D C 1
ATOM 3746 O O . ASN D 1 17 ? 12.290 44.215 32.405 1.00 8.28 29 ASN D O 1
ATOM 3757 N N . VAL D 1 18 ? 12.073 46.338 31.709 1.00 7.85 30 VAL D N 1
ATOM 3758 C CA . VAL D 1 18 ? 13.382 46.760 32.192 1.00 7.27 30 VAL D CA 1
ATOM 3759 C C . VAL D 1 18 ? 13.490 46.585 33.697 1.00 6.77 30 VAL D C 1
ATOM 3760 O O . VAL D 1 18 ? 14.468 46.007 34.190 1.00 8.33 30 VAL D O 1
ATOM 3773 N N . TYR D 1 19 ? 12.494 47.052 34.446 1.00 6.82 31 TYR D N 1
ATOM 3774 C CA . TYR D 1 19 ? 12.513 46.879 35.887 1.00 7.71 31 TYR D CA 1
ATOM 3775 C C . TYR D 1 19 ? 12.415 45.411 36.297 1.00 7.85 31 TYR D C 1
ATOM 3776 O O . TYR D 1 19 ? 13.057 45.008 37.284 1.00 8.47 31 TYR D O 1
ATOM 3794 N N . ALA D 1 20 ? 11.664 44.617 35.545 1.00 7.25 32 ALA D N 1
ATOM 3795 C CA . ALA D 1 20 ? 11.510 43.196 35.868 1.00 8.43 32 ALA D CA 1
ATOM 3796 C C . ALA D 1 20 ? 12.839 42.467 35.678 1.00 8.35 32 ALA D C 1
ATOM 3797 O O . ALA D 1 20 ? 13.206 41.595 36.474 1.00 9.72 32 ALA D O 1
ATOM 3804 N N . LEU D 1 21 ? 13.588 42.850 34.661 1.00 7.85 33 LEU D N 1
ATOM 3805 C CA . LEU D 1 21 ? 14.922 42.316 34.457 1.00 7.69 33 LEU D CA 1
ATOM 3806 C C . LEU D 1 21 ? 15.866 42.716 35.559 1.00 7.59 33 LEU D C 1
ATOM 3807 O O . LEU D 1 21 ? 16.581 41.869 36.124 1.00 10.68 33 LEU D O 1
ATOM 3823 N N . ALA D 1 22 ? 15.867 43.985 35.950 1.00 8.44 34 ALA D N 1
ATOM 3824 C CA . ALA D 1 22 ? 16.736 44.461 37.020 1.00 8.56 34 ALA D CA 1
ATOM 3825 C C . ALA D 1 22 ? 16.393 43.793 38.338 1.00 10.29 34 ALA D C 1
ATOM 3826 O O . ALA D 1 22 ? 17.277 43.606 39.192 1.00 15.16 34 ALA D O 1
ATOM 3833 N N . ALA D 1 23 ? 15.139 43.435 38.513 1.00 9.83 35 ALA D N 1
ATOM 3834 C CA . ALA D 1 23 ? 14.683 42.820 39.766 1.00 11.80 35 ALA D CA 1
ATOM 3835 C C . ALA D 1 23 ? 15.056 41.359 39.848 1.00 12.52 35 ALA D C 1
ATOM 3836 O O . ALA D 1 23 ? 14.758 40.736 40.850 1.00 12.45 35 ALA D O 1
ATOM 3843 N N . GLY D 1 24 ? 15.711 40.836 38.814 1.00 14.79 36 GLY D N 1
ATOM 3844 C CA . GLY D 1 24 ? 16.094 39.431 38.792 1.00 15.80 36 GLY D CA 1
ATOM 3845 C C . GLY D 1 24 ? 16.923 38.910 39.956 1.00 21.24 36 GLY D C 1
ATOM 3846 O O . GLY D 1 24 ? 16.783 37.748 40.276 1.00 24.92 36 GLY D O 1
ATOM 3850 N N . SER D 1 25 ? 17.772 39.716 40.587 1.00 25.02 37 SER D N 1
ATOM 3851 C CA . SER D 1 25 ? 18.578 39.185 41.692 1.00 26.36 37 SER D CA 1
ATOM 3852 C C . SER D 1 25 ? 17.950 39.466 43.050 1.00 24.72 37 SER D C 1
ATOM 3853 O O . SER D 1 25 ? 18.486 39.065 44.091 1.00 28.10 37 SER D O 1
ATOM 3861 N N . LEU D 1 26 ? 16.795 40.130 43.039 1.00 18.39 38 LEU D N 1
ATOM 3862 C CA . LEU D 1 26 ? 16.098 40.464 44.267 1.00 14.97 38 LEU D CA 1
ATOM 3863 C C . LEU D 1 26 ? 15.087 39.376 44.634 1.00 11.62 38 LEU D C 1
ATOM 3864 O O . LEU D 1 26 ? 14.823 38.468 43.844 1.00 14.62 38 LEU D O 1
ATOM 3880 N N . ASN D 1 27 ? 14.498 39.491 45.822 1.00 11.52 39 ASN D N 1
ATOM 3881 C CA . ASN D 1 27 ? 13.366 38.650 46.230 1.00 11.19 39 ASN D CA 1
ATOM 3882 C C . ASN D 1 27 ? 12.426 38.547 45.035 1.00 9.94 39 ASN D C 1
ATOM 3883 O O . ASN D 1 27 ? 12.056 39.562 44.471 1.00 9.89 39 ASN D O 1
ATOM 3894 N N . PRO D 1 28 ? 12.023 37.347 44.611 1.00 11.54 40 PRO D N 1
ATOM 3895 C CA . PRO D 1 28 ? 11.057 37.193 43.515 1.00 12.23 40 PRO D CA 1
ATOM 3896 C C . PRO D 1 28 ? 9.812 38.070 43.647 1.00 10.92 40 PRO D C 1
ATOM 3897 O O . PRO D 1 28 ? 9.160 38.351 42.622 1.00 10.97 40 PRO D O 1
ATOM 3908 N N . TYR D 1 29 ? 9.472 38.511 44.853 1.00 10.12 41 TYR D N 1
ATOM 3909 C CA . TYR D 1 29 ? 8.394 39.459 45.072 1.00 9.51 41 TYR D CA 1
ATOM 3910 C C . TYR D 1 29 ? 8.430 40.658 44.130 1.00 9.33 41 TYR D C 1
ATOM 3911 O O . TYR D 1 29 ? 7.379 41.116 43.655 1.00 9.48 41 TYR D O 1
ATOM 3929 N N . TYR D 1 30 ? 9.610 41.188 43.860 1.00 8.94 42 TYR D N 1
ATOM 3930 C CA . TYR D 1 30 ? 9.689 42.435 43.089 1.00 9.72 42 TYR D CA 1
ATOM 3931 C C . TYR D 1 30 ? 9.246 42.201 41.640 1.00 9.19 42 TYR D C 1
ATOM 3932 O O . TYR D 1 30 ? 8.344 42.907 41.135 1.00 9.33 42 TYR D O 1
ATOM 3950 N N . LYS D 1 31 ? 9.827 41.215 40.962 1.00 9.42 43 LYS D N 1
ATOM 3951 C CA . LYS D 1 31 ? 9.403 40.900 39.622 1.00 9.19 43 LYS D CA 1
ATOM 3952 C C . LYS D 1 31 ? 7.964 40.490 39.578 1.00 9.56 43 LYS D C 1
ATOM 3953 O O . LYS D 1 31 ? 7.240 40.924 38.686 1.00 10.00 43 LYS D O 1
ATOM 3972 N N . ARG D 1 32 ? 7.492 39.691 40.534 1.00 10.16 44 ARG D N 1
ATOM 3973 C CA A ARG D 1 32 ? 6.111 39.232 40.505 0.66 10.89 44 ARG D CA 1
ATOM 3974 C CA B ARG D 1 32 ? 6.101 39.244 40.517 0.16 14.51 44 ARG D CA 1
ATOM 3975 C CA C ARG D 1 32 ? 6.102 39.242 40.494 0.18 13.67 44 ARG D CA 1
ATOM 3976 C C . ARG D 1 32 ? 5.132 40.402 40.644 1.00 11.61 44 ARG D C 1
ATOM 3977 O O . ARG D 1 32 ? 4.086 40.431 39.977 1.00 11.61 44 ARG D O 1
ATOM 4038 N N . THR D 1 33 ? 5.460 41.379 41.499 1.00 10.04 45 THR D N 1
ATOM 4039 C CA . THR D 1 33 ? 4.617 42.555 41.710 1.00 9.73 45 THR D CA 1
ATOM 4040 C C . THR D 1 33 ? 4.550 43.374 40.413 1.00 9.78 45 THR D C 1
ATOM 4041 O O . THR D 1 33 ? 3.477 43.839 40.014 1.00 9.86 45 THR D O 1
ATOM 4052 N N . ILE D 1 34 ? 5.671 43.507 39.715 1.00 8.88 46 ILE D N 1
ATOM 4053 C CA . ILE D 1 34 ? 5.667 44.211 38.440 1.00 8.19 46 ILE D CA 1
ATOM 4054 C C . ILE D 1 34 ? 4.792 43.487 37.443 1.00 8.88 46 ILE D C 1
ATOM 4055 O O . ILE D 1 34 ? 3.920 44.102 36.810 1.00 9.81 46 ILE D O 1
ATOM 4071 N N . MET D 1 35 ? 4.956 42.191 37.287 1.00 9.34 47 MET D N 1
ATOM 4072 C CA A MET D 1 35 ? 4.194 41.414 36.303 0.47 11.48 47 MET D CA 1
ATOM 4073 C CA B MET D 1 35 ? 4.202 41.492 36.259 0.53 11.40 47 MET D CA 1
ATOM 4074 C C . MET D 1 35 ? 2.707 41.455 36.574 1.00 12.14 47 MET D C 1
ATOM 4075 O O . MET D 1 35 ? 1.889 41.577 35.656 1.00 13.44 47 MET D O 1
ATOM 4102 N N . MET D 1 36 ? 2.335 41.331 37.840 1.00 11.13 48 MET D N 1
ATOM 4103 C CA . MET D 1 36 ? 0.919 41.380 38.207 1.00 12.15 48 MET D CA 1
ATOM 4104 C C . MET D 1 36 ? 0.322 42.732 37.848 1.00 12.25 48 MET D C 1
ATOM 4105 O O . MET D 1 36 ? -0.784 42.816 37.296 1.00 14.73 48 MET D O 1
ATOM 4119 N N . ASN D 1 37 ? 1.036 43.810 38.123 1.00 11.09 49 ASN D N 1
ATOM 4120 C CA . ASN D 1 37 ? 0.508 45.117 37.778 1.00 12.03 49 ASN D CA 1
ATOM 4121 C C . ASN D 1 37 ? 0.550 45.423 36.283 1.00 13.47 49 ASN D C 1
ATOM 4122 O O . ASN D 1 37 ? -0.317 46.150 35.790 1.00 13.88 49 ASN D O 1
ATOM 4133 N N . GLU D 1 38 ? 1.472 44.834 35.531 1.00 12.53 50 GLU D N 1
ATOM 4134 C CA . GLU D 1 38 ? 1.456 44.939 34.063 1.00 12.79 50 GLU D CA 1
ATOM 4135 C C . GLU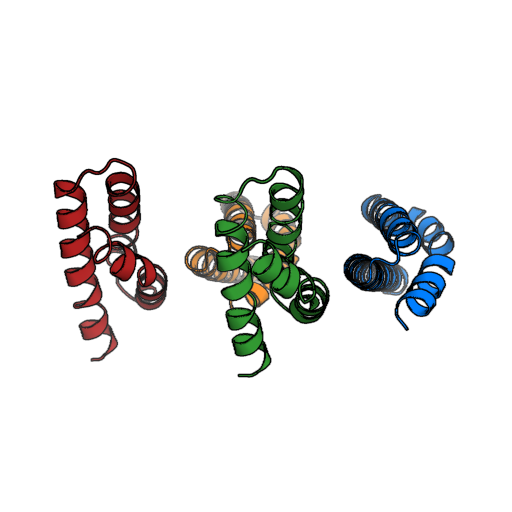 D 1 38 ? 0.178 44.317 33.556 1.00 14.12 50 GLU D C 1
ATOM 4136 O O . GLU D 1 38 ? -0.498 44.881 32.692 1.00 14.69 50 GLU D O 1
ATOM 4148 N N . TYR D 1 39 ? -0.175 43.158 34.075 1.00 14.75 51 TYR D N 1
ATOM 4149 C CA . TYR D 1 39 ? -1.376 42.461 33.608 1.00 16.32 51 TYR D CA 1
ATOM 4150 C C . TYR D 1 39 ? -2.623 43.294 33.947 1.00 15.44 51 TYR D C 1
ATOM 4151 O O . TYR D 1 39 ? -3.490 43.514 33.079 1.00 16.41 51 TYR D O 1
ATOM 4169 N N . ARG D 1 40 ? -2.723 43.776 35.181 1.00 13.57 52 ARG D N 1
ATOM 4170 C CA . ARG D 1 40 ? -3.863 44.584 35.606 1.00 14.48 52 ARG D CA 1
ATOM 4171 C C . ARG D 1 40 ? -3.952 45.852 34.782 1.00 13.53 52 ARG D C 1
ATOM 4172 O O . ARG D 1 40 ? -5.047 46.278 34.379 1.00 14.82 52 ARG D O 1
ATOM 4193 N N . ALA D 1 41 ? -2.818 46.480 34.521 1.00 12.81 53 ALA D N 1
ATOM 4194 C CA . ALA D 1 41 ? -2.799 47.768 33.845 1.00 13.04 53 ALA D CA 1
ATOM 4195 C C . ALA D 1 41 ? -3.253 47.618 32.413 1.00 12.39 53 ALA D C 1
ATOM 4196 O O . ALA D 1 41 ? -4.018 48.434 31.914 1.00 12.58 53 ALA D O 1
ATOM 4203 N N . LYS D 1 42 ? -2.762 46.599 31.731 1.00 14.56 54 LYS D N 1
ATOM 4204 C CA . LYS D 1 42 ? -3.148 46.387 30.341 1.00 15.39 54 LYS D CA 1
ATOM 4205 C C . LYS D 1 42 ? -4.617 46.057 30.233 1.00 15.35 54 LYS D C 1
ATOM 4206 O O . LYS D 1 42 ? -5.291 46.543 29.298 1.00 16.17 54 LYS D O 1
ATOM 4225 N N . ALA D 1 43 ? -5.140 45.287 31.169 1.00 14.84 55 ALA D N 1
ATOM 4226 C CA . ALA D 1 43 ? -6.576 44.966 31.155 1.00 16.23 55 ALA D CA 1
ATOM 4227 C C . ALA D 1 43 ? -7.410 46.235 31.366 1.00 18.05 55 ALA D C 1
ATOM 4228 O O . ALA D 1 43 ? -8.401 46.497 30.655 1.00 16.92 55 ALA D O 1
ATOM 4235 N N . ALA D 1 44 ? -7.012 47.033 32.334 1.00 14.54 56 ALA D N 1
ATOM 4236 C CA . ALA D 1 44 ? -7.707 48.275 32.673 1.00 14.08 56 ALA D CA 1
ATOM 4237 C C . ALA D 1 44 ? -7.688 49.293 31.533 1.00 14.99 56 ALA D C 1
ATOM 4238 O O . ALA D 1 44 ? -8.692 49.964 31.263 1.00 13.67 56 ALA D O 1
ATOM 4245 N N . LEU D 1 45 ? -6.571 49.405 30.839 1.00 12.49 57 LEU D N 1
ATOM 4246 C CA . LEU D 1 45 ? -6.449 50.281 29.688 1.00 12.49 57 LEU D CA 1
ATOM 4247 C C . LEU D 1 45 ? -7.457 49.870 28.624 1.00 14.37 57 LEU D C 1
ATOM 4248 O O . LEU D 1 45 ? -8.097 50.730 28.008 1.00 16.69 57 LEU D O 1
ATOM 4264 N N . LYS D 1 46 ? -7.604 48.574 28.395 1.00 14.62 58 LYS D N 1
ATOM 4265 C CA A LYS D 1 46 ? -8.483 48.097 27.329 0.63 14.02 58 LYS D CA 1
ATOM 4266 C CA B LYS D 1 46 ? -8.481 48.123 27.316 0.37 18.02 58 LYS D CA 1
ATOM 4267 C C . LYS D 1 46 ? -9.935 48.372 27.710 1.00 16.45 58 LYS D C 1
ATOM 4268 O O . LYS D 1 46 ? -10.771 48.660 26.847 1.00 19.82 58 LYS D O 1
ATOM 4305 N N . LYS D 1 47 ? -10.230 48.288 28.996 1.00 14.38 59 LYS D N 1
ATOM 4306 C CA . LYS D 1 47 ? -11.593 48.390 29.514 1.00 14.25 59 LYS D CA 1
ATOM 4307 C C . LYS D 1 47 ? -11.988 49.815 29.868 1.00 12.18 59 LYS D C 1
ATOM 4308 O O . LYS D 1 47 ? -13.127 50.057 30.257 1.00 11.71 59 LYS D O 1
ATOM 4327 N N . ASN D 1 48 ? -11.075 50.770 29.724 1.00 11.23 60 ASN D N 1
ATOM 4328 C CA . ASN D 1 48 ? -11.281 52.126 30.220 1.00 11.86 60 ASN D CA 1
ATOM 4329 C C . ASN D 1 48 ? -11.625 52.191 31.696 1.00 12.01 60 ASN D C 1
ATOM 4330 O O . ASN D 1 48 ? -12.413 53.044 32.141 1.00 12.48 60 ASN D O 1
ATOM 4341 N N . ASP D 1 49 ? -11.013 51.307 32.477 1.00 12.08 61 ASP D N 1
ATOM 4342 C CA . ASP D 1 49 ? -11.284 51.210 33.910 1.00 12.53 61 ASP D CA 1
ATOM 4343 C C . ASP D 1 49 ? -10.265 52.081 34.621 1.00 11.01 61 ASP D C 1
ATOM 4344 O O . ASP D 1 49 ? -9.177 51.598 35.014 1.00 12.94 61 ASP D O 1
ATOM 4353 N N . PHE D 1 50 ? -10.561 53.380 34.742 1.00 13.52 62 PHE D N 1
ATOM 4354 C CA . PHE D 1 50 ? -9.590 54.352 35.215 1.00 13.96 62 PHE D CA 1
ATOM 4355 C C . PHE D 1 50 ? -9.259 54.195 36.683 1.00 16.07 62 PHE D C 1
ATOM 4356 O O . PHE D 1 50 ? -8.146 54.552 37.082 1.00 16.77 62 PHE D O 1
ATOM 4373 N N . VAL D 1 51 ? -10.163 53.664 37.487 1.00 14.47 63 VAL D N 1
ATOM 4374 C CA . VAL D 1 51 ? -9.856 53.442 38.906 1.00 17.78 63 VAL D CA 1
ATOM 4375 C C . VAL D 1 51 ? -8.773 52.365 38.988 1.00 19.19 63 VAL D C 1
ATOM 4376 O O . VAL D 1 51 ? -7.780 52.545 39.704 1.00 18.01 63 VAL D O 1
ATOM 4389 N N . SER D 1 52 ? -8.935 51.273 38.235 1.00 16.69 64 SER D N 1
ATOM 4390 C CA . SER D 1 52 ? -7.932 50.199 38.219 1.00 14.65 64 SER D CA 1
ATOM 4391 C C . SER D 1 52 ? -6.650 50.676 37.576 1.00 14.56 64 SER D C 1
ATOM 4392 O O . SER D 1 52 ? -5.549 50.315 38.043 1.00 14.54 64 SER D O 1
ATOM 4400 N N . MET D 1 53 ? -6.722 51.554 36.590 1.00 14.92 65 MET D N 1
ATOM 4401 C CA . MET D 1 53 ? -5.518 52.136 35.998 1.00 14.11 65 MET D CA 1
ATOM 4402 C C . MET D 1 53 ? -4.734 52.892 37.064 1.00 15.38 65 MET D C 1
ATOM 4403 O O . MET D 1 53 ? -3.499 52.786 37.153 1.00 15.80 65 MET D O 1
ATOM 4417 N N . ALA D 1 54 ? -5.429 53.650 37.900 1.00 15.36 66 ALA D N 1
ATOM 4418 C CA . ALA D 1 54 ? -4.752 54.493 38.880 1.00 16.32 66 ALA D CA 1
ATOM 4419 C C . ALA D 1 54 ? -4.099 53.615 39.933 1.00 14.68 66 ALA D C 1
ATOM 4420 O O . ALA D 1 54 ? -2.977 53.905 40.395 1.00 16.56 66 ALA D O 1
ATOM 4427 N N . ASP D 1 55 ? -4.763 52.540 40.312 1.00 16.60 67 ASP D N 1
ATOM 4428 C CA . ASP D 1 55 ? -4.233 51.557 41.262 1.00 16.60 67 ASP D CA 1
ATOM 4429 C C . ASP D 1 55 ? -2.917 50.971 40.738 1.00 16.14 67 ASP D C 1
ATOM 4430 O O . ASP D 1 55 ? -1.918 50.862 41.481 1.00 16.57 67 ASP D O 1
ATOM 4439 N N . ALA D 1 56 ? -2.898 50.599 39.467 1.00 14.96 68 ALA D N 1
ATOM 4440 C CA . ALA D 1 56 ? -1.689 50.002 38.879 1.00 13.01 68 ALA D CA 1
ATOM 4441 C C . ALA D 1 56 ? -0.593 51.039 38.748 1.00 11.90 68 ALA D C 1
ATOM 4442 O O . ALA D 1 56 ? 0.604 50.733 38.946 1.00 12.87 68 ALA D O 1
ATOM 4449 N N . LYS D 1 57 ? -0.947 52.273 38.410 1.00 11.95 69 LYS D N 1
ATOM 4450 C CA . LYS D 1 57 ? -0.010 53.362 38.282 1.00 15.13 69 LYS D CA 1
ATOM 4451 C C . LYS D 1 57 ? 0.729 53.568 39.607 1.00 14.39 69 LYS D C 1
ATOM 4452 O O . LYS D 1 57 ? 1.970 53.643 39.632 1.00 13.77 69 LYS D O 1
ATOM 4471 N N . VAL D 1 58 ? -0.020 53.669 40.697 1.00 13.04 70 VAL D N 1
ATOM 4472 C CA . VAL D 1 58 ? 0.576 53.884 42.014 1.00 14.92 70 VAL D CA 1
ATOM 4473 C C . VAL D 1 58 ? 1.440 52.691 42.394 1.00 13.62 70 VAL D C 1
ATOM 4474 O O . VAL D 1 58 ? 2.555 52.867 42.892 1.00 14.09 70 VAL D O 1
ATOM 4487 N N . ALA D 1 59 ? 0.993 51.476 42.146 1.00 12.25 71 ALA D N 1
ATOM 4488 C CA . ALA D 1 59 ? 1.768 50.288 42.517 1.00 11.74 71 ALA D CA 1
ATOM 4489 C C . ALA D 1 59 ? 3.088 50.252 41.725 1.00 10.10 71 ALA D C 1
ATOM 4490 O O . ALA D 1 59 ? 4.148 49.908 42.276 1.00 10.14 71 ALA D O 1
ATOM 4497 N N . LEU D 1 60 ? 3.046 50.552 40.442 1.00 10.34 72 LEU D N 1
ATOM 4498 C CA . LEU D 1 60 ? 4.251 50.564 39.640 1.00 8.91 72 LEU D CA 1
ATOM 4499 C C . LEU D 1 60 ? 5.189 51.664 40.063 1.00 8.71 72 LEU D C 1
ATOM 4500 O O . LEU D 1 60 ? 6.398 51.447 40.169 1.00 9.36 72 LEU D O 1
ATOM 4516 N N . GLU D 1 61 ? 4.676 52.870 40.306 1.00 9.06 73 GLU D N 1
ATOM 4517 C CA . GLU D 1 61 ? 5.529 53.961 40.756 1.00 9.84 73 GLU D CA 1
ATOM 4518 C C . GLU D 1 61 ? 6.245 53.569 42.039 1.00 12.78 73 GLU D C 1
ATOM 4519 O O . GLU D 1 61 ? 7.466 53.821 42.169 1.00 12.39 73 GLU D O 1
ATOM 4531 N N . LYS D 1 62 ? 5.522 52.966 42.977 1.00 9.83 74 LYS D N 1
ATOM 4532 C CA . LYS D 1 62 ? 6.129 52.582 44.241 1.00 11.11 74 LYS D CA 1
ATOM 4533 C C . LYS D 1 62 ? 7.199 51.534 44.061 1.00 9.39 74 LYS D C 1
ATOM 4534 O O . LYS D 1 62 ? 8.272 51.655 44.650 1.00 10.15 74 LYS D O 1
ATOM 4553 N N . ILE D 1 63 ? 6.938 50.486 43.291 1.00 9.05 75 ILE D N 1
ATOM 4554 C CA . ILE D 1 63 ? 7.892 49.401 43.175 1.00 9.56 75 ILE D CA 1
ATOM 4555 C C . ILE D 1 63 ? 9.102 49.844 42.366 1.00 9.00 75 ILE D C 1
ATOM 4556 O O . ILE D 1 63 ? 10.228 49.433 42.669 1.00 8.80 75 ILE D O 1
ATOM 4572 N N . TYR D 1 64 ? 8.941 50.713 41.368 1.00 7.90 76 TYR D N 1
ATOM 4573 C CA . TYR D 1 64 ? 10.095 51.228 40.644 1.00 8.24 76 TYR D CA 1
ATOM 4574 C C . TYR D 1 64 ? 10.996 52.041 41.570 1.00 8.62 76 TYR D C 1
ATOM 4575 O O . TYR D 1 64 ? 12.229 51.941 41.509 1.00 9.49 76 TYR D O 1
ATOM 4593 N N . LYS D 1 65 ? 10.393 52.840 42.448 1.00 9.31 77 LYS D N 1
ATOM 4594 C CA . LYS D 1 65 ? 11.169 53.681 43.343 1.00 9.71 77 LYS D CA 1
ATOM 4595 C C . LYS D 1 65 ? 11.951 52.785 44.279 1.00 9.61 77 LYS D C 1
ATOM 4596 O O . LYS D 1 65 ? 13.143 53.027 44.542 1.00 10.00 77 LYS D O 1
ATOM 4615 N N . GLU D 1 66 ? 11.317 51.756 44.804 1.00 9.48 78 GLU D N 1
ATOM 4616 C CA A GLU D 1 66 ? 11.990 50.793 45.686 0.37 10.55 78 GLU D CA 1
ATOM 4617 C CA B GLU D 1 66 ? 12.041 50.854 45.693 0.63 12.00 78 GLU D CA 1
ATOM 4618 C C . GLU D 1 66 ? 13.110 50.048 44.988 1.00 10.09 78 GLU D C 1
ATOM 4619 O O . GLU D 1 66 ? 14.188 49.839 45.551 1.00 10.98 78 GLU D O 1
ATOM 4642 N N . ILE D 1 67 ? 12.880 49.601 43.761 1.00 8.08 79 ILE D N 1
ATOM 4643 C CA . ILE D 1 67 ? 13.913 48.884 43.048 1.00 7.91 79 ILE D CA 1
ATOM 4644 C C . ILE D 1 67 ? 15.107 49.791 42.740 1.00 7.99 79 ILE D C 1
ATOM 4645 O O . ILE D 1 67 ? 16.260 49.382 42.941 1.00 9.48 79 ILE D O 1
ATOM 4661 N N . ASP D 1 68 ? 14.860 51.032 42.341 1.00 9.73 80 ASP D N 1
ATOM 4662 C CA . ASP D 1 68 ? 15.955 51.992 42.153 1.00 9.81 80 ASP D CA 1
ATOM 4663 C C . ASP D 1 68 ? 16.750 52.108 43.449 1.00 11.05 80 ASP D C 1
ATOM 4664 O O . ASP D 1 68 ? 17.957 52.018 43.413 1.00 12.22 80 ASP D O 1
ATOM 4673 N N . GLU D 1 69 ? 16.056 52.332 44.551 1.00 10.21 81 GLU D N 1
ATOM 4674 C CA . GLU D 1 69 ? 16.709 52.519 45.855 1.00 11.75 81 GLU D CA 1
ATOM 4675 C C . GLU D 1 69 ? 17.555 51.317 46.221 1.00 10.18 81 GLU D C 1
ATOM 4676 O O . GLU D 1 69 ? 18.741 51.460 46.569 1.00 13.19 81 GLU D O 1
ATOM 4688 N N . ILE D 1 70 ? 16.995 50.126 46.130 1.00 8.79 82 ILE D N 1
ATOM 4689 C CA . ILE D 1 70 ? 17.699 48.917 46.499 1.00 9.69 82 ILE D CA 1
ATOM 4690 C C . ILE D 1 70 ? 18.919 48.673 45.627 1.00 10.16 82 ILE D C 1
ATOM 4691 O O . ILE D 1 70 ? 20.014 48.389 46.148 1.00 12.82 82 ILE D O 1
ATOM 4707 N N . ILE D 1 71 ? 18.767 48.811 44.315 1.00 9.92 83 ILE D N 1
ATOM 4708 C CA . ILE D 1 71 ? 19.872 48.578 43.389 1.00 11.53 83 ILE D CA 1
ATOM 4709 C C . ILE D 1 71 ? 20.964 49.650 43.488 1.00 12.27 83 ILE D C 1
ATOM 4710 O O . ILE D 1 71 ? 22.165 49.338 43.350 1.00 14.86 83 ILE D O 1
ATOM 4726 N N . ASN D 1 72 ? 20.589 50.884 43.772 1.00 10.76 84 ASN D N 1
ATOM 4727 C CA . ASN D 1 72 ? 21.525 52.010 43.776 1.00 11.75 84 ASN D CA 1
ATOM 4728 C C . ASN D 1 72 ? 22.439 51.994 44.998 1.00 14.89 84 ASN D C 1
ATOM 4729 O O . ASN D 1 72 ? 23.550 52.516 44.930 1.00 19.56 84 ASN D O 1
ATOM 4740 N N . ARG D 1 73 ? 21.969 51.419 46.102 1.00 18.08 85 ARG D N 1
ATOM 4741 C CA . ARG D 1 73 ? 22.748 51.387 47.365 1.00 23.41 85 ARG D CA 1
ATOM 4742 C C . ARG D 1 73 ? 23.323 50.006 47.633 1.00 37.28 85 ARG D C 1
ATOM 4743 O O . ARG D 1 73 ? 23.590 49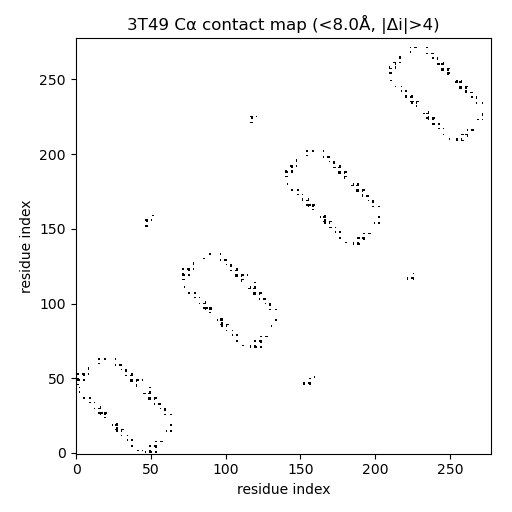.226 46.716 1.00 37.27 85 ARG D O 1
#

InterPro domains:
  IPR021612 Staphylococcal complement inhibitor SCIN [PF11546] (1-116)
  IPR029048 Heat shock protein 70kD, C-terminal domain superfamily [G3DSA:1.20.1270.10] (45-116)

Organism: Staphylococcus aureus (strain Mu50 / ATCC 700699) (NCBI:txid158878)

Sequence (278 aa):
GSAEELRTLLNKSSNVYALAAGSLNPYYKRTIMMMNEYRAKAALKKKNDFVSMADAKVALEKIYKEIDEIINRGSAEELRTLLNKSNVYALAAGSLNPYYKRTIMMMNEYRAKAALKKNDFVSSMADAKVALEKIYKEIDEIIINRSAEELRTLLNKKSSNVYALAAGSLNPYYKRTIMMMNEYRAKKAALKKNDFVSMMADAKVALEKIIYKEIDEIINRSAEEELRTLLNKSSNVYALAAGSLNPYYKRRRTIMMMNEYRAKAALKKKNDFVSMADAKVALEKIYKEEIDEIINR

Secondary structure (DSSP, 8-state):
-HHHHHHHHHTTHHHHHHHGGGS-HHHHHHHHHHHHHHHHHHHHT-HHHHHHHHHHHHHHHHHHHHHHH-/-HHHHHHHHHTTHHHHHHHHTTS-HHHHHHHHHHHHHHHHHHHHT-HHHHHHHHHHHHHHHHHHHHHHT-/-HHHHHHHHTTHHHHHHHGGGS-HHHHHHHHHHHHHHHHHHHHT-HHHHHHHHHHHHHHHHHHHHHHH-/-HHHHHHHHTTHHHHHHHGGGS-THHHHHHHHHHHHHHHHHHHT-HHHHHHHHHHHHHHHHHHHHHHH-

B-factor: mean 19.55, std 11.38, range [6.14, 76.27]

Radius of gyration: 23.94 Å; Cα contacts (8 Å, |Δi|>4): 253; chains: 4; bounding box: 44×54×59 Å

CATH classification: 1.20.1270.10

Solvent-accessible surface area: 18096 Å² total; per-residue (Å²): 82,25,45,132,84,0,110,65,21,8,107,86,3,103,100,36,9,145,40,2,62,100,38,93,94,84,39,97,146,28,0,84,94,6,12,157,124,0,102,25,2,39,185,152,95,45,99,8,40,1,27,60,2,52,90,27,0,83,117,2,13,131,56,2,54,58,82,90,118,228,90,30,16,116,82,0,112,69,19,20,127,97,1,93,99,36,8,145,41,1,57,97,40,94,92,92,44,96,147,27,0,82,95,7,12,156,117,0,118,24,2,35,162,142,43,55,95,12,28,0,32,71,1,43,93,29,0,72,119,4,13,136,43,1,60,97,40,86,116,241,86,23,111,97,0,102,81,15,25,125,83,0,71,99,33,1,75,44,1,48,97,36,48,87,75,43,42,127,19,0,67,84,5,27,171,124,0,129,35,3,20,178,153,108,58,107,116,39,4,42,92,1,45,89,24,0,86,108,1,7,137,56,3,58,96,68,90,108,268,105,23,116,68,0,103,84,10,21,127,83,2,76,97,32,1,77,49,1,54,106,30,92,88,95,39,46,139,20,0,65,86,4,14,170,124,0,122,34,3,25,171,150,107,56,107,118,40,4,47,93,1,61,63,30,0,70,126,4,9,160,65,3,60,93,72,86,114,232

Nearest PDB structures (foldseek):
  3t49-assembly1_A  TM=1.009E+00  e=1.946E-09  Staphylococcus aureus subsp. aureus Mu50
  4h6h-assembly2_B  TM=9.674E-01  e=2.515E-08  Staphylococcus aureus subsp. aureus Mu50
  4h6i-assembly1_A  TM=9.951E-01  e=7.791E-08  Staphylococcus aureus subsp. aureus Mu50
  2qff-assembly1_A  TM=9.371E-01  e=1.325E-04  Staphylococcus aureus subsp. aureus MRSA252
  6rur-assembly1_N  TM=9.385E-01  e=1.681E-04  Staphylococcus aureus